Protein AF-0000000085152557 (afdb_homodimer)

Foldseek 3Di:
DEEEEEAQDPVVVVVVLVPDDPVCNVPYHYHYYRDDVCVVVVCVVPVGPDYHYDPPRDDQDPLNVLLVVCVVPVPDAAEAEEQCCPPCDQVNCVVSRYPGYDYPPDDPVRVVVVVVPDDDPD/DEEEEEAQDPVVVVVVLVPDDPVCNVPYHYHYYRDDVCVVVVCVVPVGPDYDDDPPRDDQDPLNVLLVVCVVPVPDAAEAEEQCCPPPDQVNCVVSRYPGYDYPPDDPVRVVVVVVPDDDPD

Radius of gyration: 21.05 Å; Cα contacts (8 Å, |Δi|>4): 437; chains: 2; bounding box: 35×63×48 Å

Secondary structure (DSSP, 8-state):
-EEEEE-S-HHHHHHHHHTS-HHHHHHSEEEEESSHHHHHHHHHHH--SEEEE-S------HHHHHHHHHHH-TT--EEEEES-TTTS-HHHHHHTT-SEEEESSPPHHHHHHHHHTS----/-EEEEE-S-HHHHHHHHHTS-HHHHHHSEEEEESSHHHHHHHHHHH--SEEEE-S------HHHHHHHHHHH-TT--EEEEES-TTTS-HHHHHHTT-SEEEESSPPHHHHHHHHHTS----

Solvent-accessible surface area (backbone atoms only — not comparable to full-atom values): 13153 Å² total; per-residue (Å²): 100,34,37,35,41,31,36,62,42,68,64,58,51,52,53,54,56,68,37,42,51,68,69,50,67,74,63,38,48,78,44,80,34,52,42,12,56,45,42,41,53,49,42,71,72,62,62,47,69,32,36,40,35,28,51,84,27,86,55,39,28,23,59,58,22,43,46,53,41,34,70,73,35,78,78,55,46,28,36,35,45,29,80,57,60,70,71,64,40,63,59,59,44,43,71,49,54,36,67,47,80,41,51,58,82,67,51,44,66,58,48,45,54,56,64,66,66,50,76,76,81,128,100,33,39,34,42,30,36,61,42,70,64,60,50,52,52,54,57,68,37,43,52,67,70,49,68,73,64,40,49,79,44,80,35,52,42,12,53,45,43,41,53,51,40,70,72,62,64,47,70,31,35,40,35,28,52,84,29,86,54,39,29,24,58,58,22,42,46,52,41,32,71,76,35,78,79,53,46,28,35,35,46,28,80,59,62,69,72,63,42,64,60,58,44,44,70,48,55,37,67,48,79,41,48,58,81,66,50,44,68,56,49,46,53,55,61,68,67,50,75,76,80,128

Structure (mmCIF, N/CA/C/O backbone):
data_AF-0000000085152557-model_v1
#
loop_
_entity.id
_entity.type
_entity.pdbx_description
1 polymer 'Related to two-component system response regulator (Che family)'
#
loop_
_atom_site.group_PDB
_atom_site.id
_atom_site.type_symbol
_atom_site.label_atom_id
_atom_site.label_alt_id
_atom_site.label_comp_id
_atom_site.label_asym_id
_atom_site.label_entity_id
_atom_site.label_seq_id
_atom_site.pdbx_PDB_ins_code
_atom_site.Cartn_x
_atom_site.Cartn_y
_atom_site.Cartn_z
_atom_site.occupancy
_atom_site.B_iso_or_equiv
_atom_site.auth_seq_id
_atom_site.auth_comp_id
_atom_site.auth_asym_id
_atom_site.auth_atom_id
_atom_site.pdbx_PDB_model_num
ATOM 1 N N . MET A 1 1 ? -10.859 -23.906 -5.82 1 92.38 1 MET A N 1
ATOM 2 C CA . MET A 1 1 ? -9.562 -23.312 -6.141 1 92.38 1 MET A CA 1
ATOM 3 C C . MET A 1 1 ? -9.469 -21.875 -5.641 1 92.38 1 MET A C 1
ATOM 5 O O . MET A 1 1 ? -10.422 -21.109 -5.781 1 92.38 1 MET A O 1
ATOM 9 N N . LYS A 1 2 ? -8.406 -21.562 -5.012 1 96.5 2 LYS A N 1
ATOM 10 C CA . LYS A 1 2 ? -8.18 -20.203 -4.527 1 96.5 2 LYS A CA 1
ATOM 11 C C . LYS A 1 2 ? -7.027 -19.531 -5.281 1 96.5 2 LYS A C 1
ATOM 13 O O . LYS A 1 2 ? -5.926 -20.078 -5.348 1 96.5 2 LYS A O 1
ATOM 18 N N . ILE A 1 3 ? -7.434 -18.344 -5.84 1 97.5 3 ILE A N 1
ATOM 19 C CA . ILE A 1 3 ? -6.465 -17.609 -6.641 1 97.5 3 ILE A CA 1
ATOM 20 C C . ILE A 1 3 ? -6.203 -16.25 -6 1 97.5 3 ILE A C 1
ATOM 22 O O . ILE A 1 3 ? -7.141 -15.516 -5.676 1 97.5 3 ILE A O 1
ATOM 26 N N . LEU A 1 4 ? -4.895 -15.977 -5.777 1 98.12 4 LEU A N 1
ATOM 27 C CA . LEU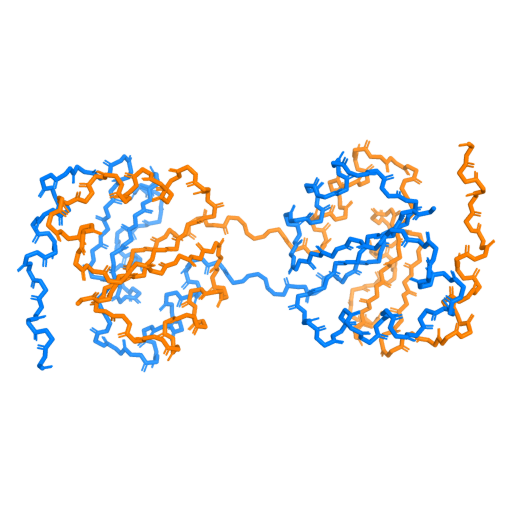 A 1 4 ? -4.488 -14.672 -5.262 1 98.12 4 LEU A CA 1
ATOM 28 C C . LEU A 1 4 ? -3.803 -13.852 -6.348 1 98.12 4 LEU A C 1
ATOM 30 O O . LEU A 1 4 ? -2.871 -14.328 -7 1 98.12 4 LEU A O 1
ATOM 34 N N . ILE A 1 5 ? -4.383 -12.625 -6.566 1 97.62 5 ILE A N 1
ATOM 35 C CA . ILE A 1 5 ? -3.824 -11.703 -7.551 1 97.62 5 ILE A CA 1
ATOM 36 C C . ILE A 1 5 ? -3.328 -10.438 -6.848 1 97.62 5 ILE A C 1
ATOM 38 O O . ILE A 1 5 ? -4.109 -9.727 -6.215 1 97.62 5 ILE A O 1
ATOM 42 N N . ILE A 1 6 ? -1.965 -10.172 -7.035 1 95.25 6 ILE A N 1
ATOM 43 C CA . ILE A 1 6 ? -1.371 -8.992 -6.422 1 95.25 6 ILE A CA 1
ATOM 44 C C . ILE A 1 6 ? -0.78 -8.086 -7.5 1 95.25 6 ILE A C 1
ATOM 46 O O . ILE A 1 6 ? 0.146 -8.484 -8.211 1 95.25 6 ILE A O 1
ATOM 50 N N . ASP A 1 7 ? -1.304 -6.891 -7.594 1 92.5 7 ASP A N 1
ATOM 51 C CA . ASP A 1 7 ? -0.896 -5.875 -8.562 1 92.5 7 ASP A CA 1
ATOM 52 C C . ASP A 1 7 ? -1.345 -4.484 -8.109 1 92.5 7 ASP A C 1
ATOM 54 O O . ASP A 1 7 ? -2.482 -4.305 -7.676 1 92.5 7 ASP A O 1
ATOM 58 N N . ASP A 1 8 ? -0.424 -3.549 -8.242 1 85.69 8 ASP A N 1
ATOM 59 C CA . ASP A 1 8 ? -0.764 -2.234 -7.707 1 85.69 8 ASP A CA 1
ATOM 60 C C . ASP A 1 8 ? -1.704 -1.484 -8.648 1 85.69 8 ASP A C 1
ATOM 62 O O . ASP A 1 8 ? -2.291 -0.469 -8.266 1 85.69 8 ASP A O 1
ATOM 66 N N . THR A 1 9 ? -1.906 -1.946 -9.867 1 85.12 9 THR A N 1
ATOM 67 C CA . THR A 1 9 ? -2.797 -1.309 -10.828 1 85.12 9 THR A CA 1
ATOM 68 C C . THR A 1 9 ? -4.109 -2.078 -10.945 1 85.12 9 THR A C 1
ATOM 70 O O . THR A 1 9 ? -4.109 -3.266 -11.281 1 85.12 9 THR A O 1
ATOM 73 N N . ARG A 1 10 ? -5.195 -1.367 -10.617 1 87.81 10 ARG A N 1
ATOM 74 C CA . ARG A 1 10 ? -6.512 -1.987 -10.711 1 87.81 10 ARG A CA 1
ATOM 75 C C . ARG A 1 10 ? -6.754 -2.543 -12.109 1 87.81 10 ARG A C 1
ATOM 77 O O . ARG A 1 10 ? -7.328 -3.623 -12.266 1 87.81 10 ARG A O 1
ATOM 84 N N . LEU A 1 11 ? -6.359 -1.844 -13.086 1 91.5 11 LEU A N 1
ATOM 85 C CA . LEU A 1 11 ? -6.543 -2.264 -14.469 1 91.5 11 LEU A CA 1
ATOM 86 C C . LEU A 1 11 ? -5.828 -3.586 -14.734 1 91.5 11 LEU A C 1
ATOM 88 O O . LEU A 1 11 ? -6.375 -4.469 -15.398 1 91.5 11 LEU A O 1
ATOM 92 N N . SER A 1 12 ? -4.66 -3.695 -14.242 1 93.75 12 SER A N 1
ATOM 93 C CA . SER A 1 12 ? -3.896 -4.926 -14.43 1 93.75 12 SER A CA 1
ATOM 94 C C . SER A 1 12 ? -4.594 -6.113 -13.781 1 93.75 12 SER A C 1
ATOM 96 O O . SER A 1 12 ? -4.652 -7.199 -14.367 1 93.75 12 SER A O 1
ATOM 98 N N . ARG A 1 13 ? -5.152 -5.926 -12.594 1 95.31 13 ARG A N 1
ATOM 99 C CA . ARG A 1 13 ? -5.879 -7 -11.922 1 95.31 13 ARG A CA 1
ATOM 100 C C . ARG A 1 13 ? -7.125 -7.395 -12.703 1 95.31 13 ARG A C 1
ATOM 102 O O . ARG A 1 13 ? -7.379 -8.586 -12.914 1 95.31 13 ARG A O 1
ATOM 109 N N . MET A 1 14 ? -7.828 -6.422 -13.156 1 94.25 14 MET A N 1
ATOM 110 C CA . MET A 1 14 ? -9.047 -6.656 -13.93 1 94.25 14 MET A CA 1
ATOM 111 C C . MET A 1 14 ? -8.734 -7.398 -15.227 1 94.25 14 MET A C 1
ATOM 113 O O . MET A 1 14 ? -9.453 -8.328 -15.602 1 94.25 14 MET A O 1
ATOM 117 N N . MET A 1 15 ? -7.684 -6.977 -15.867 1 94.75 15 MET A N 1
ATOM 118 C CA . MET A 1 15 ? -7.297 -7.59 -17.141 1 94.75 15 MET A CA 1
ATOM 119 C C . MET A 1 15 ? -6.918 -9.055 -16.938 1 94.75 15 MET A C 1
ATOM 121 O O . MET A 1 15 ? -7.27 -9.906 -17.766 1 94.75 15 MET A O 1
ATOM 125 N N . LEU A 1 16 ? -6.219 -9.344 -15.914 1 95.88 16 LEU A N 1
ATOM 126 C CA . LEU A 1 16 ? -5.848 -10.727 -15.633 1 95.88 16 LEU A CA 1
ATOM 127 C C . LEU A 1 16 ? -7.086 -11.578 -15.367 1 95.88 16 LEU A C 1
ATOM 129 O O . LEU A 1 16 ? -7.203 -12.688 -15.891 1 95.88 16 LEU A O 1
ATOM 133 N N . MET A 1 17 ? -8.031 -11.086 -14.609 1 94.69 17 MET A N 1
ATOM 134 C CA . MET A 1 17 ? -9.258 -11.812 -14.281 1 94.69 17 MET A CA 1
ATOM 135 C C . MET A 1 17 ? -10.086 -12.07 -15.531 1 94.69 17 MET A C 1
ATOM 137 O O . MET A 1 17 ? -10.625 -13.172 -15.711 1 94.69 17 MET A O 1
ATOM 141 N N . LYS A 1 18 ? -10.188 -11.078 -16.312 1 93.12 18 LYS A N 1
ATOM 142 C CA . LYS A 1 18 ? -10.984 -11.195 -17.531 1 93.12 18 LYS A CA 1
ATOM 143 C C . LYS A 1 18 ? -10.414 -12.258 -18.469 1 93.12 18 LYS A C 1
ATOM 145 O O . LYS A 1 18 ? -11.156 -12.898 -19.219 1 93.12 18 LYS A O 1
ATOM 150 N N . ARG A 1 19 ? -9.148 -12.453 -18.422 1 94.25 19 ARG A N 1
ATOM 151 C CA . ARG A 1 19 ? -8.492 -13.391 -19.328 1 94.25 19 ARG A CA 1
ATOM 152 C C . ARG A 1 19 ? -8.562 -14.812 -18.797 1 94.25 19 ARG A C 1
ATOM 154 O O . ARG A 1 19 ? -8.195 -15.766 -19.484 1 94.25 19 ARG A O 1
ATOM 161 N N . MET A 1 20 ? -9.047 -14.93 -17.578 1 93.69 20 MET A N 1
ATOM 162 C CA . MET A 1 20 ? -9.211 -16.266 -17.016 1 93.69 20 MET A CA 1
ATOM 163 C C . MET A 1 20 ? -10.344 -17.016 -17.703 1 93.69 20 MET A C 1
ATOM 165 O O . MET A 1 20 ? -11.328 -16.406 -18.125 1 93.69 20 MET A O 1
ATOM 169 N N . PRO A 1 21 ? -10.195 -18.359 -17.797 1 90.69 21 PRO A N 1
ATOM 170 C CA . PRO A 1 21 ? -11.297 -19.156 -18.359 1 90.69 21 PRO A CA 1
ATOM 171 C C . PRO A 1 21 ? -12.609 -18.953 -17.609 1 90.69 21 PRO A C 1
ATOM 173 O O . PRO A 1 21 ? -12.609 -18.828 -16.375 1 90.69 21 PRO A O 1
ATOM 176 N N . GLU A 1 22 ? -13.727 -18.953 -18.328 1 89.88 22 GLU A N 1
ATOM 177 C CA . GLU A 1 22 ? -15.047 -18.719 -17.75 1 89.88 22 GLU A CA 1
ATOM 178 C C . GLU A 1 22 ? -15.336 -19.672 -16.609 1 89.88 22 GLU A C 1
ATOM 180 O O . GLU A 1 22 ? -15.883 -19.281 -15.57 1 89.88 22 GLU A O 1
ATOM 185 N N . LYS A 1 23 ? -14.984 -20.875 -16.781 1 88.5 23 LYS A N 1
ATOM 186 C CA . LYS A 1 23 ? -15.227 -21.875 -15.758 1 88.5 23 LYS A CA 1
ATOM 187 C C . LYS A 1 23 ? -14.531 -21.5 -14.445 1 88.5 23 LYS A C 1
ATOM 189 O O . LYS A 1 23 ? -15.109 -21.672 -13.367 1 88.5 23 LYS A O 1
ATOM 194 N N . ILE A 1 24 ? -13.367 -21 -14.562 1 89.25 24 ILE A N 1
ATOM 195 C CA . ILE A 1 24 ? -12.594 -20.641 -13.383 1 89.25 24 ILE A CA 1
ATOM 196 C C . ILE A 1 24 ? -13.172 -19.375 -12.758 1 89.25 24 ILE A C 1
ATOM 198 O O . ILE A 1 24 ? -13.312 -19.281 -11.531 1 89.25 24 ILE A O 1
ATOM 202 N N . ARG A 1 25 ? -13.547 -18.453 -13.594 1 89.5 25 ARG A N 1
ATOM 203 C CA . ARG A 1 25 ? -14.141 -17.219 -13.102 1 89.5 25 ARG A CA 1
ATOM 204 C C . ARG A 1 25 ? -15.406 -17.5 -12.297 1 89.5 25 ARG A C 1
ATOM 206 O O . ARG A 1 25 ? -15.695 -16.797 -11.32 1 89.5 25 ARG A O 1
ATOM 213 N N . ASN A 1 26 ? -16.094 -18.547 -12.609 1 90.06 26 ASN A N 1
ATOM 214 C CA . ASN A 1 26 ? -17.375 -18.844 -11.992 1 90.06 26 ASN A CA 1
ATOM 215 C C . ASN A 1 26 ? -17.219 -19.734 -10.766 1 90.06 26 ASN A C 1
ATOM 217 O O . ASN A 1 26 ? -18.094 -19.797 -9.914 1 90.06 26 ASN A O 1
ATOM 221 N N . THR A 1 27 ? -16.109 -20.406 -10.664 1 91.94 27 THR A N 1
ATOM 222 C CA . THR A 1 27 ? -16.016 -21.438 -9.633 1 91.94 27 THR A CA 1
ATOM 223 C C . THR A 1 27 ? -14.914 -21.109 -8.633 1 91.94 27 THR A C 1
ATOM 225 O O . THR A 1 27 ? -14.93 -21.578 -7.5 1 91.94 27 THR A O 1
ATOM 228 N N . ALA A 1 28 ? -13.906 -20.375 -9 1 93.81 28 ALA A N 1
ATOM 229 C CA . ALA A 1 28 ? -12.758 -20.109 -8.141 1 93.81 28 ALA A CA 1
ATOM 230 C C . ALA A 1 28 ? -13.039 -18.953 -7.191 1 93.81 28 ALA A C 1
ATOM 232 O O . ALA A 1 28 ? -13.875 -18.094 -7.48 1 93.81 28 ALA A O 1
ATOM 233 N N . THR A 1 29 ? -12.438 -19.016 -6.047 1 95.56 29 THR A N 1
ATOM 234 C CA . THR A 1 29 ? -12.367 -17.859 -5.168 1 95.56 29 THR A CA 1
ATOM 235 C C . THR A 1 29 ? -11.164 -16.984 -5.523 1 95.56 29 THR A C 1
ATOM 237 O O . THR A 1 29 ? -10.016 -17.406 -5.391 1 95.56 29 THR A O 1
ATOM 240 N N . ILE A 1 30 ? -11.484 -15.758 -5.98 1 96.31 30 ILE A N 1
ATOM 241 C CA . ILE A 1 30 ? -10.414 -14.852 -6.391 1 96.31 30 ILE A CA 1
ATOM 242 C C . ILE A 1 30 ? -10.242 -13.75 -5.344 1 96.31 30 ILE A C 1
ATOM 244 O O . ILE A 1 30 ? -11.195 -13.039 -5.02 1 96.31 30 ILE A O 1
ATOM 248 N N . ILE A 1 31 ? -8.984 -13.695 -4.805 1 96.88 31 ILE A N 1
ATOM 249 C CA . ILE A 1 31 ? -8.609 -12.672 -3.832 1 96.88 31 ILE A CA 1
ATOM 250 C C . ILE A 1 31 ? -7.633 -11.688 -4.469 1 96.88 31 ILE A C 1
ATOM 252 O O . ILE A 1 31 ? -6.75 -12.086 -5.234 1 96.88 31 ILE A O 1
ATOM 256 N N . GLN A 1 32 ? -7.832 -10.406 -4.141 1 95.94 32 GLN A N 1
ATOM 257 C CA . GLN A 1 32 ? -6.984 -9.391 -4.762 1 95.94 32 GLN A CA 1
ATOM 258 C C . GLN A 1 32 ? -6.277 -8.547 -3.705 1 95.94 32 GLN A C 1
ATOM 260 O O . GLN A 1 32 ? -6.785 -8.375 -2.594 1 95.94 32 GLN A O 1
ATOM 265 N N . GLY A 1 33 ? -5.02 -8.023 -4.07 1 90.94 33 GLY A N 1
ATOM 266 C CA . GLY A 1 33 ? -4.25 -7.078 -3.279 1 90.94 33 GLY A CA 1
ATOM 267 C C . GLY A 1 33 ? -3.438 -6.113 -4.125 1 90.94 33 GLY A C 1
ATOM 268 O O . GLY A 1 33 ? -3.293 -6.309 -5.332 1 90.94 33 GLY A O 1
ATOM 269 N N . GLU A 1 34 ? -2.896 -5.133 -3.41 1 87.12 34 GLU A N 1
ATOM 270 C CA . GLU A 1 34 ? -2.344 -4.051 -4.219 1 87.12 34 GLU A CA 1
ATOM 271 C C . GLU A 1 34 ? -0.898 -3.754 -3.832 1 87.12 34 GLU A C 1
ATOM 273 O O . GLU A 1 34 ? -0.289 -2.818 -4.355 1 87.12 34 GLU A O 1
ATOM 278 N N . ASN A 1 35 ? -0.341 -4.492 -2.898 1 83.38 35 ASN A N 1
ATOM 279 C CA . ASN A 1 35 ? 1.038 -4.262 -2.482 1 83.38 35 ASN A CA 1
ATOM 280 C C . ASN A 1 35 ? 1.646 -5.504 -1.839 1 83.38 35 ASN A C 1
ATOM 282 O O . ASN A 1 35 ? 0.953 -6.5 -1.632 1 83.38 35 ASN A O 1
ATOM 286 N N . GLY A 1 36 ? 2.906 -5.426 -1.537 1 86.38 36 GLY A N 1
ATOM 287 C CA . GLY A 1 36 ? 3.629 -6.574 -1.012 1 86.38 36 GLY A CA 1
ATOM 288 C C . GLY A 1 36 ? 3.123 -7.027 0.345 1 86.38 36 GLY A C 1
ATOM 289 O O . GLY A 1 36 ? 3.055 -8.227 0.619 1 86.38 36 GLY A O 1
ATOM 290 N N . GLN A 1 37 ? 2.783 -6.039 1.131 1 82.06 37 GLN A N 1
ATOM 291 C CA . GLN A 1 37 ? 2.285 -6.402 2.453 1 82.06 37 GLN A CA 1
ATOM 292 C C . GLN A 1 37 ? 0.974 -7.176 2.352 1 82.06 37 GLN A C 1
ATOM 294 O O . GLN A 1 37 ? 0.792 -8.195 3.025 1 82.06 37 GLN A O 1
ATOM 299 N N . GLU A 1 38 ? 0.12 -6.715 1.57 1 86.06 38 GLU A N 1
ATOM 300 C CA . GLU A 1 38 ? -1.134 -7.43 1.351 1 86.06 38 GLU A CA 1
ATOM 301 C C . GLU A 1 38 ? -0.883 -8.828 0.782 1 86.06 38 GLU A C 1
ATOM 303 O O . GLU A 1 38 ? -1.594 -9.773 1.117 1 86.06 38 GLU A O 1
ATOM 308 N N . ALA A 1 39 ? 0.12 -8.891 -0.087 1 92.69 39 ALA A N 1
ATOM 309 C CA . ALA A 1 39 ? 0.474 -10.188 -0.647 1 92.69 39 ALA A CA 1
ATOM 310 C C . ALA A 1 39 ? 0.79 -11.195 0.458 1 92.69 39 ALA A C 1
ATOM 312 O O . ALA A 1 39 ? 0.255 -12.305 0.467 1 92.69 39 ALA A O 1
ATOM 313 N N . VAL A 1 40 ? 1.589 -10.766 1.358 1 91.88 40 VAL A N 1
ATOM 314 C CA . VAL A 1 40 ? 2.025 -11.648 2.439 1 91.88 40 VAL A CA 1
ATOM 315 C C . VAL A 1 40 ? 0.848 -11.961 3.355 1 91.88 40 VAL A C 1
ATOM 317 O O . VAL A 1 40 ? 0.602 -13.125 3.682 1 91.88 40 VAL A O 1
ATOM 320 N N . ASP A 1 41 ? 0.061 -10.961 3.742 1 89.69 41 ASP A N 1
ATOM 321 C CA . ASP A 1 41 ? -1.056 -11.141 4.664 1 89.69 41 ASP A CA 1
ATOM 322 C C . ASP A 1 41 ? -2.125 -12.047 4.066 1 89.69 41 ASP A C 1
ATOM 324 O O . ASP A 1 41 ? -2.588 -12.984 4.719 1 89.69 41 ASP A O 1
ATOM 328 N N . LEU A 1 42 ? -2.49 -11.773 2.828 1 94.25 42 LEU A N 1
ATOM 329 C CA . LEU A 1 42 ? -3.545 -12.539 2.17 1 94.25 42 LEU A CA 1
ATOM 330 C C . LEU A 1 42 ? -3.09 -13.969 1.896 1 94.25 42 LEU A C 1
ATOM 332 O O . LEU A 1 42 ? -3.891 -14.906 1.976 1 94.25 42 LEU A O 1
ATOM 336 N N . TYR A 1 43 ? -1.839 -14.133 1.562 1 97.19 43 TYR A N 1
ATOM 337 C CA . TYR A 1 43 ? -1.329 -15.484 1.361 1 97.19 43 TYR A CA 1
ATOM 338 C C . TYR A 1 43 ? -1.436 -16.312 2.641 1 97.19 43 TYR A C 1
ATOM 340 O O . TYR A 1 43 ? -1.888 -17.453 2.615 1 97.19 43 TYR A O 1
ATOM 348 N N . ARG A 1 44 ? -1.02 -15.672 3.686 1 92.94 44 ARG A N 1
ATOM 349 C CA . ARG A 1 44 ? -1.042 -16.359 4.973 1 92.94 44 ARG A CA 1
ATOM 350 C C . ARG A 1 44 ? -2.473 -16.656 5.41 1 92.94 44 ARG A C 1
ATOM 352 O O . ARG A 1 44 ? -2.744 -17.719 5.98 1 92.94 44 ARG A O 1
ATOM 359 N N . GLU A 1 45 ? -3.324 -15.773 5.109 1 94.19 45 GLU A N 1
ATOM 360 C CA . GLU A 1 45 ? -4.711 -15.883 5.555 1 94.19 45 GLU A CA 1
ATOM 361 C C . GLU A 1 45 ? -5.473 -16.922 4.738 1 94.19 45 GLU A C 1
ATOM 363 O O . GLU A 1 45 ? -6.281 -17.672 5.285 1 94.19 45 GLU A O 1
ATOM 368 N N . HIS A 1 46 ? -5.184 -17 3.434 1 95.75 46 HIS A N 1
ATOM 369 C CA . HIS A 1 46 ? -6.086 -17.75 2.566 1 95.75 46 HIS A CA 1
ATOM 370 C C . HIS A 1 46 ? -5.41 -19 2.006 1 95.75 46 HIS A C 1
ATOM 372 O O . HIS A 1 46 ? -6.078 -19.875 1.473 1 95.75 46 HIS A O 1
ATOM 378 N N . SER A 1 47 ? -4.109 -19.109 2.102 1 95.38 47 SER A N 1
ATOM 379 C CA . SER A 1 47 ? -3.365 -20.234 1.548 1 95.38 47 SER A CA 1
ATOM 380 C C . SER A 1 47 ? -3.828 -20.562 0.131 1 95.38 47 SER A C 1
ATOM 382 O O . SER A 1 47 ? -4.32 -21.672 -0.129 1 95.38 47 SER A O 1
ATOM 384 N N . PRO A 1 48 ? -3.654 -19.625 -0.749 1 97.38 48 PRO A N 1
ATOM 385 C CA . PRO A 1 48 ? -4.145 -19.844 -2.113 1 97.38 48 PRO A CA 1
ATOM 386 C C . PRO A 1 48 ? -3.406 -20.969 -2.838 1 97.38 48 PRO A C 1
ATOM 388 O O . PRO A 1 48 ? -2.275 -21.297 -2.477 1 97.38 48 PRO A O 1
ATOM 391 N N . ASP A 1 49 ? -4.125 -21.531 -3.852 1 96.75 49 ASP A N 1
ATOM 392 C CA . ASP A 1 49 ? -3.523 -22.562 -4.691 1 96.75 49 ASP A CA 1
ATOM 393 C C . ASP A 1 49 ? -2.475 -21.969 -5.625 1 96.75 49 ASP A C 1
ATOM 395 O O . ASP A 1 49 ? -1.538 -22.656 -6.039 1 96.75 49 ASP A O 1
ATOM 399 N N . ILE A 1 50 ? -2.674 -20.688 -5.934 1 97.56 50 ILE A N 1
ATOM 400 C CA . ILE A 1 50 ? -1.755 -20 -6.832 1 97.56 50 ILE A CA 1
ATOM 401 C C . ILE A 1 50 ? -1.767 -18.5 -6.531 1 97.56 50 ILE A C 1
ATOM 403 O O . ILE A 1 50 ? -2.814 -17.938 -6.215 1 97.56 50 ILE A O 1
ATOM 407 N N . LEU A 1 51 ? -0.581 -17.953 -6.668 1 97.94 51 LEU A N 1
ATOM 408 C CA . LEU A 1 51 ? -0.388 -16.516 -6.543 1 97.94 51 LEU A CA 1
ATOM 409 C C . LEU A 1 51 ? 0.158 -15.922 -7.84 1 97.94 51 LEU A C 1
ATOM 411 O O . LEU A 1 51 ? 1.206 -16.344 -8.328 1 97.94 51 LEU A O 1
ATOM 415 N N . PHE A 1 52 ? -0.603 -14.977 -8.422 1 97.12 52 PHE A N 1
ATOM 416 C CA . PHE A 1 52 ? -0.077 -14.102 -9.461 1 97.12 52 PHE A CA 1
ATOM 417 C C . PHE A 1 52 ? 0.432 -12.797 -8.867 1 97.12 52 PHE A C 1
ATOM 419 O O . PHE A 1 52 ? -0.341 -12.023 -8.297 1 97.12 52 PHE A O 1
ATOM 426 N N . LEU A 1 53 ? 1.799 -12.508 -9.062 1 94.69 53 LEU A N 1
ATOM 427 C CA . LEU A 1 53 ? 2.443 -11.414 -8.336 1 94.69 53 LEU A CA 1
ATOM 428 C C . LEU A 1 53 ? 3.145 -10.461 -9.297 1 94.69 53 LEU A C 1
ATOM 430 O O . LEU A 1 53 ? 3.949 -10.891 -10.125 1 94.69 53 LEU A O 1
ATOM 434 N N . ASP A 1 54 ? 2.822 -9.211 -9.188 1 90.94 54 ASP A N 1
ATOM 435 C CA . ASP A 1 54 ? 3.621 -8.172 -9.82 1 90.94 54 ASP A CA 1
ATOM 436 C C . ASP A 1 54 ? 4.801 -7.77 -8.93 1 90.94 54 ASP A C 1
ATOM 438 O O . ASP A 1 54 ? 4.613 -7.336 -7.793 1 90.94 54 ASP A O 1
ATOM 442 N N . LEU A 1 55 ? 5.977 -7.75 -9.43 1 82.31 55 LEU A N 1
ATOM 443 C CA . LEU A 1 55 ? 7.16 -7.445 -8.633 1 82.31 55 LEU A CA 1
ATOM 444 C C . LEU A 1 55 ? 7.363 -5.941 -8.516 1 82.31 55 LEU A C 1
ATOM 446 O O . LEU A 1 55 ? 7.938 -5.461 -7.535 1 82.31 55 LEU A O 1
ATOM 450 N N . THR A 1 56 ? 6.988 -5.227 -9.555 1 77.25 56 THR A N 1
ATOM 451 C CA . THR A 1 56 ? 7.266 -3.795 -9.625 1 77.25 56 THR A CA 1
ATOM 452 C C . THR A 1 56 ? 6.086 -2.988 -9.086 1 77.25 56 THR A C 1
ATOM 454 O O . THR A 1 56 ? 5.41 -2.285 -9.836 1 77.25 56 THR A O 1
ATOM 457 N N . MET A 1 57 ? 5.801 -3.184 -7.91 1 74.56 57 MET A N 1
ATOM 458 C CA . MET A 1 57 ? 4.77 -2.375 -7.27 1 74.56 57 MET A CA 1
ATOM 459 C C . MET A 1 57 ? 5.387 -1.222 -6.488 1 74.56 57 MET A C 1
ATOM 461 O O . MET A 1 57 ? 6.059 -1.44 -5.477 1 74.56 57 MET A O 1
ATOM 465 N N . PRO A 1 58 ? 5.477 -0.064 -7.262 1 61.22 58 PRO A N 1
ATOM 466 C CA . PRO A 1 58 ? 6.027 1.085 -6.543 1 61.22 58 PRO A CA 1
ATOM 467 C C . PRO A 1 58 ? 5.312 1.351 -5.219 1 61.22 58 PRO A C 1
ATOM 469 O O . PRO A 1 58 ? 4.086 1.253 -5.145 1 61.22 58 PRO A O 1
ATOM 472 N N . VAL A 1 59 ? 5.965 1.027 -4.09 1 61.12 59 VAL A N 1
ATOM 473 C CA . VAL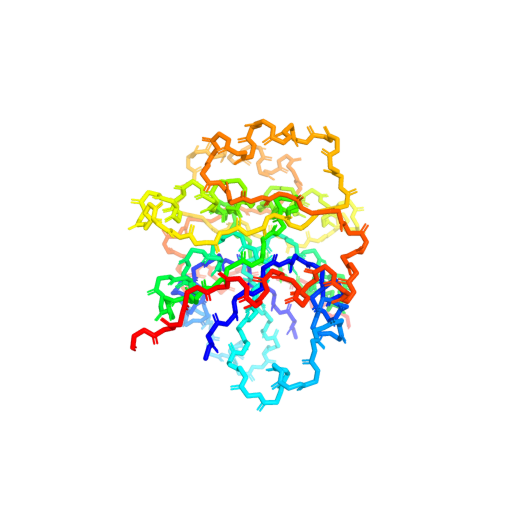 A 1 59 ? 5.352 1.484 -2.848 1 61.12 59 VAL A CA 1
ATOM 474 C C . VAL A 1 59 ? 5.965 2.816 -2.424 1 61.12 59 VAL A C 1
ATOM 476 O O . VAL A 1 59 ? 7.191 2.959 -2.393 1 61.12 59 VAL A O 1
ATOM 479 N N . MET A 1 60 ? 5.277 3.846 -2.584 1 69.5 60 MET A N 1
ATOM 480 C CA . MET A 1 60 ? 5.742 5.156 -2.135 1 69.5 60 MET A CA 1
ATOM 481 C C . MET A 1 60 ? 5.691 5.258 -0.613 1 69.5 60 MET A C 1
ATOM 483 O O . MET A 1 60 ? 4.664 4.957 -0 1 69.5 60 MET A O 1
ATOM 487 N N . ASP A 1 61 ? 6.902 5.395 -0.023 1 75.19 61 ASP A N 1
ATOM 488 C CA . ASP A 1 61 ? 6.918 5.562 1.427 1 75.19 61 ASP A CA 1
ATOM 489 C C . ASP A 1 61 ? 6.496 6.977 1.82 1 75.19 61 ASP A C 1
ATOM 491 O O . ASP A 1 61 ? 6.164 7.793 0.959 1 75.19 61 ASP A O 1
ATOM 495 N N . GLY A 1 62 ? 6.414 7.211 3.074 1 81.31 62 GLY A N 1
ATOM 496 C CA . GLY A 1 62 ? 5.969 8.492 3.594 1 81.31 62 GLY A CA 1
ATOM 497 C C . GLY A 1 62 ? 6.828 9.656 3.135 1 81.31 62 GLY A C 1
ATOM 498 O O . GLY A 1 62 ? 6.32 10.75 2.887 1 81.31 62 GLY A O 1
ATOM 499 N N . PHE A 1 63 ? 8.109 9.461 2.984 1 82.56 63 PHE A N 1
A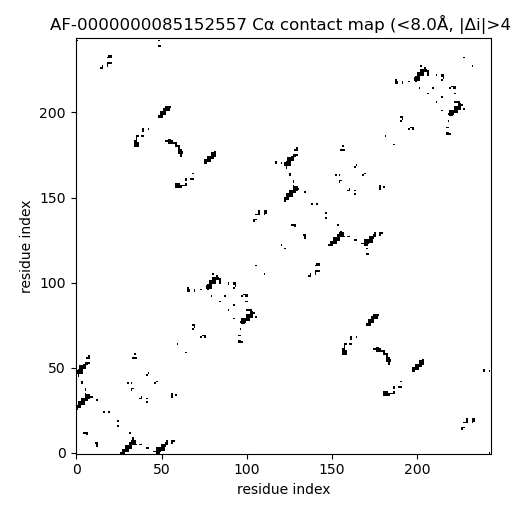TOM 500 C CA . PHE A 1 63 ? 9.016 10.523 2.557 1 82.56 63 PHE A CA 1
ATOM 501 C C . PHE A 1 63 ? 8.742 10.914 1.107 1 82.56 63 PHE A C 1
ATOM 503 O O . PHE A 1 63 ? 8.695 12.102 0.775 1 82.56 63 PHE A O 1
ATOM 510 N N . GLU A 1 64 ? 8.695 9.914 0.353 1 80.38 64 GLU A N 1
ATOM 511 C CA . GLU A 1 64 ? 8.383 10.164 -1.052 1 80.38 64 GLU A CA 1
ATOM 512 C C . GLU A 1 64 ? 7.031 10.859 -1.203 1 80.38 64 GLU A C 1
ATOM 514 O O . GLU A 1 64 ? 6.883 11.766 -2.02 1 80.38 64 GLU A O 1
ATOM 519 N N . ALA A 1 65 ? 6.121 10.422 -0.452 1 88.62 65 ALA A N 1
ATOM 520 C CA . ALA A 1 65 ? 4.793 11.031 -0.484 1 88.62 65 ALA A CA 1
ATOM 521 C C . ALA A 1 65 ? 4.859 12.508 -0.101 1 88.62 65 ALA A C 1
ATOM 523 O O . ALA A 1 65 ? 4.254 13.352 -0.762 1 88.62 65 ALA A O 1
ATOM 524 N N . LEU A 1 66 ? 5.605 12.758 0.939 1 90.75 66 LEU A N 1
ATOM 525 C CA . LEU A 1 66 ? 5.762 14.133 1.394 1 90.75 66 LEU A CA 1
ATOM 526 C C . LEU A 1 66 ? 6.332 15.008 0.283 1 90.75 66 LEU A C 1
ATOM 528 O O . LEU A 1 66 ? 5.816 16.094 0.019 1 90.75 66 LEU A O 1
ATOM 532 N N . THR A 1 67 ? 7.312 14.5 -0.323 1 87.62 67 THR A N 1
ATOM 533 C CA . THR A 1 67 ? 7.98 15.242 -1.389 1 87.62 67 THR A CA 1
ATOM 534 C C . THR A 1 67 ? 7 15.578 -2.508 1 87.62 67 THR A C 1
ATOM 536 O O . THR A 1 67 ? 6.941 16.719 -2.963 1 87.62 67 THR A O 1
ATOM 539 N N . LEU A 1 68 ? 6.25 14.688 -2.863 1 88.31 68 LEU A N 1
ATOM 540 C CA . LEU A 1 68 ? 5.305 14.883 -3.957 1 88.31 68 LEU A CA 1
ATOM 541 C C . LEU A 1 68 ? 4.184 15.828 -3.543 1 88.31 68 LEU A C 1
ATOM 543 O O . LEU A 1 68 ? 3.756 16.672 -4.332 1 88.31 68 LEU A O 1
ATOM 547 N N . ILE A 1 69 ? 3.717 15.688 -2.387 1 94.5 69 ILE A N 1
ATOM 548 C CA . ILE A 1 69 ? 2.631 16.531 -1.895 1 94.5 69 ILE A CA 1
ATOM 549 C C . ILE A 1 69 ? 3.104 17.969 -1.803 1 94.5 69 ILE A C 1
ATOM 551 O O . ILE A 1 69 ? 2.402 18.891 -2.24 1 94.5 69 ILE A O 1
ATOM 555 N N . MET A 1 70 ? 4.305 18.125 -1.302 1 94.44 70 MET A N 1
ATOM 556 C CA . MET A 1 70 ? 4.848 19.469 -1.176 1 94.44 70 MET A CA 1
ATOM 557 C C . MET A 1 70 ? 5.113 20.078 -2.549 1 94.44 70 MET A C 1
ATOM 559 O O . MET A 1 70 ? 4.973 21.297 -2.734 1 94.44 70 MET A O 1
ATOM 563 N N . ALA A 1 71 ? 5.516 19.312 -3.453 1 90.56 71 ALA A N 1
ATOM 564 C CA . ALA A 1 71 ? 5.703 19.781 -4.824 1 90.56 71 ALA A CA 1
ATOM 565 C C . ALA A 1 71 ? 4.379 20.219 -5.438 1 90.56 71 ALA A C 1
ATOM 567 O O . ALA A 1 71 ? 4.332 21.203 -6.191 1 90.56 71 ALA A O 1
ATOM 568 N N . HIS A 1 72 ? 3.35 19.531 -5.113 1 92.31 72 HIS A N 1
ATOM 569 C CA . HIS A 1 72 ? 2.012 19.812 -5.621 1 92.31 72 HIS A CA 1
ATOM 570 C C . HIS A 1 72 ? 1.401 21.016 -4.926 1 92.31 72 HIS A C 1
ATOM 572 O O . HIS A 1 72 ? 0.728 21.828 -5.562 1 92.31 72 HIS A O 1
ATOM 578 N N . ASP A 1 73 ? 1.56 21.078 -3.605 1 95.44 73 ASP A N 1
ATOM 579 C CA . ASP A 1 73 ? 1.024 22.141 -2.762 1 95.44 73 ASP A CA 1
ATOM 580 C C . ASP A 1 73 ? 2.061 22.609 -1.739 1 95.44 73 ASP A C 1
ATOM 582 O O . ASP A 1 73 ? 2.102 22.094 -0.617 1 95.44 73 ASP A O 1
ATOM 586 N N . PRO A 1 74 ? 2.797 23.609 -2.084 1 94 74 PRO A N 1
ATOM 587 C CA . PRO A 1 74 ? 3.865 24.094 -1.199 1 94 74 PRO A CA 1
ATOM 588 C C . PRO A 1 74 ? 3.336 24.625 0.13 1 94 74 PRO A C 1
ATOM 590 O O . PRO A 1 74 ? 4.098 24.766 1.089 1 94 74 PRO A O 1
ATOM 593 N N . GLN A 1 75 ? 2.057 24.875 0.198 1 94.56 75 GLN A N 1
ATOM 594 C CA . GLN A 1 75 ? 1.487 25.438 1.417 1 94.56 75 GLN A CA 1
ATOM 595 C C . GLN A 1 75 ? 0.795 24.375 2.252 1 94.56 75 GLN A C 1
ATOM 597 O O . GLN A 1 75 ? 0.154 24.672 3.26 1 94.56 75 GLN A O 1
ATOM 602 N N . ALA A 1 76 ? 0.93 23.172 1.81 1 96.19 76 ALA A N 1
ATOM 603 C CA . ALA A 1 76 ? 0.288 22.078 2.541 1 96.19 76 ALA A CA 1
ATOM 604 C C . ALA A 1 76 ? 0.704 22.078 4.008 1 96.19 76 ALA A C 1
ATOM 606 O O . ALA A 1 76 ? 1.869 22.328 4.332 1 96.19 76 ALA A O 1
ATOM 607 N N . ILE A 1 77 ? -0.28 21.891 4.852 1 96.56 77 ILE A N 1
ATOM 608 C CA . ILE A 1 77 ? -0.003 21.719 6.273 1 96.56 77 ILE A CA 1
ATOM 609 C C . ILE A 1 77 ? 0.129 20.234 6.602 1 96.56 77 ILE A C 1
ATOM 611 O O . ILE A 1 77 ? -0.87 19.516 6.652 1 96.56 77 ILE A O 1
ATOM 615 N N . VAL A 1 78 ? 1.398 19.844 6.816 1 96.06 78 VAL A N 1
ATOM 616 C CA . VAL A 1 78 ? 1.689 18.438 7.016 1 96.06 78 VAL A CA 1
ATOM 617 C C . VAL A 1 78 ? 2.4 18.234 8.352 1 96.06 78 VAL A C 1
ATOM 619 O O . VAL A 1 78 ? 3.479 18.781 8.578 1 96.06 78 VAL A O 1
ATOM 622 N N . TYR A 1 79 ? 1.752 17.453 9.195 1 95.12 79 TYR A N 1
ATOM 623 C CA . TYR A 1 79 ? 2.387 17.047 10.438 1 95.12 79 TYR A CA 1
ATOM 624 C C . TYR A 1 79 ? 2.836 15.586 10.367 1 95.12 79 TYR A C 1
ATOM 626 O O . TYR A 1 79 ? 2.02 14.688 10.133 1 95.12 79 TYR A O 1
ATOM 634 N N . ILE A 1 80 ? 4.117 15.391 10.602 1 92.56 80 ILE A N 1
ATOM 635 C CA . ILE A 1 80 ? 4.641 14.031 10.672 1 92.56 80 ILE A CA 1
ATOM 636 C C . ILE A 1 80 ? 4.352 13.438 12.047 1 92.56 80 ILE A C 1
ATOM 638 O O . ILE A 1 80 ? 4.613 14.07 13.07 1 92.56 80 ILE A O 1
ATOM 642 N N . VAL A 1 81 ? 3.732 12.273 12.055 1 92.81 81 VAL A N 1
ATOM 643 C CA . VAL A 1 81 ? 3.449 11.57 13.305 1 92.81 81 VAL A CA 1
ATOM 644 C C . VAL A 1 81 ? 4.102 10.188 13.273 1 92.81 81 VAL A C 1
ATOM 646 O O . VAL A 1 81 ? 3.689 9.312 12.508 1 92.81 81 VAL A O 1
ATOM 649 N N . THR A 1 82 ? 5.137 10.008 14.109 1 85.31 82 THR A N 1
ATOM 650 C CA . THR A 1 82 ? 5.941 8.797 13.984 1 85.31 82 THR A CA 1
ATOM 651 C C . THR A 1 82 ? 6.418 8.328 15.359 1 85.31 82 THR A C 1
ATOM 653 O O . THR A 1 82 ? 6.434 9.102 16.312 1 85.31 82 THR A O 1
ATOM 656 N N . ALA A 1 83 ? 6.672 6.969 15.344 1 84.12 83 ALA A N 1
ATOM 657 C CA . ALA A 1 83 ? 7.211 6.41 16.578 1 84.12 83 ALA A CA 1
ATOM 658 C C . ALA A 1 83 ? 8.672 6.797 16.766 1 84.12 83 ALA A C 1
ATOM 660 O O . ALA A 1 83 ? 9.18 6.816 17.891 1 84.12 83 ALA A O 1
ATOM 661 N N . ASP A 1 84 ? 9.359 7 15.742 1 75.81 84 ASP A N 1
ATOM 662 C CA . ASP A 1 84 ? 10.789 7.289 15.781 1 75.81 84 ASP A CA 1
ATOM 663 C C . ASP A 1 84 ? 11.062 8.742 15.414 1 75.81 84 ASP A C 1
ATOM 665 O O . ASP A 1 84 ? 11.203 9.078 14.234 1 75.81 84 ASP A O 1
ATOM 669 N N . VAL A 1 85 ? 11.141 9.633 16.438 1 69.31 85 VAL A N 1
ATOM 670 C CA . VAL A 1 85 ? 11.398 11.039 16.141 1 69.31 85 VAL A CA 1
ATOM 671 C C . VAL A 1 85 ? 12.898 11.258 15.953 1 69.31 85 VAL A C 1
ATOM 673 O O . VAL A 1 85 ? 13.32 12.289 15.422 1 69.31 85 VAL A O 1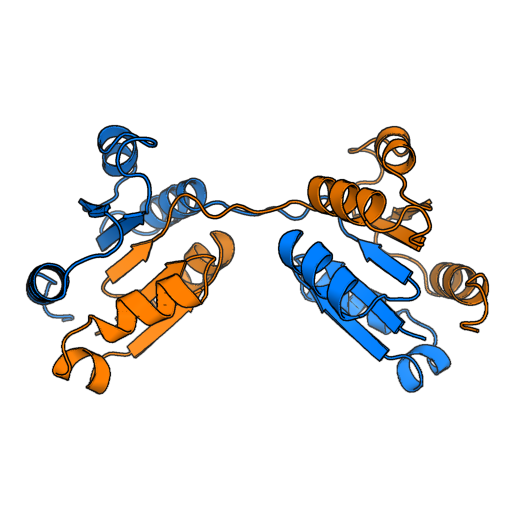
ATOM 676 N N . GLN A 1 86 ? 13.641 10.328 16.438 1 62.75 86 GLN A N 1
ATOM 677 C CA . GLN A 1 86 ? 15.086 10.445 16.281 1 62.75 86 GLN A CA 1
ATOM 678 C C . GLN A 1 86 ? 15.523 10.062 14.875 1 62.75 86 GLN A C 1
ATOM 680 O O . GLN A 1 86 ? 16.516 10.57 14.367 1 62.75 86 GLN A O 1
ATOM 685 N N . ALA A 1 87 ? 15.094 9.008 14.555 1 54.16 87 ALA A N 1
ATOM 686 C CA . ALA A 1 87 ? 15.594 8.422 13.312 1 54.16 87 ALA A CA 1
ATOM 687 C C . ALA A 1 87 ? 15.586 9.445 12.18 1 54.16 87 ALA A C 1
ATOM 689 O O . ALA A 1 87 ? 16.594 9.656 11.516 1 54.16 87 ALA A O 1
ATOM 690 N N . LYS A 1 88 ? 14.547 9.727 11.5 1 56.31 88 LYS A N 1
ATOM 691 C CA . LYS A 1 88 ? 14.664 10.703 10.43 1 56.31 88 LYS A CA 1
ATOM 692 C C . LYS A 1 88 ? 14.633 12.125 10.977 1 56.31 88 LYS A C 1
ATOM 694 O O . LYS A 1 88 ? 13.773 12.469 11.781 1 56.31 88 LYS A O 1
ATOM 699 N N . SER A 1 89 ? 15.719 12.773 10.953 1 57.38 89 SER A N 1
ATOM 700 C CA . SER A 1 89 ? 16.031 14.07 11.555 1 57.38 89 SER A CA 1
ATOM 701 C C . SER A 1 89 ? 14.945 15.094 11.234 1 57.38 89 SER A C 1
ATOM 703 O O . SER A 1 89 ? 14.422 15.125 10.125 1 57.38 89 SER A O 1
ATOM 705 N N . LYS A 1 90 ? 14.312 15.516 12.391 1 60.72 90 LYS A N 1
ATOM 706 C CA . LYS A 1 90 ? 13.43 16.672 12.297 1 60.72 90 LYS A CA 1
ATOM 707 C C . LYS A 1 90 ? 13.867 17.609 11.172 1 60.72 90 LYS A C 1
ATOM 709 O O . LYS A 1 90 ? 13.031 18.172 10.461 1 60.72 90 LYS A O 1
ATOM 714 N N . GLU A 1 91 ? 15.156 17.469 11.102 1 62.5 91 GLU A N 1
ATOM 715 C CA . GLU A 1 91 ? 15.703 18.391 10.109 1 62.5 91 GLU A CA 1
ATOM 716 C C . GLU A 1 91 ? 15.367 17.922 8.695 1 62.5 91 GLU A C 1
ATOM 718 O O . GLU A 1 91 ? 15.016 18.75 7.836 1 62.5 91 GLU A O 1
ATOM 723 N N . LYS A 1 92 ? 15.477 16.656 8.531 1 66.56 92 LYS A N 1
ATOM 724 C CA . LYS A 1 92 ? 15.203 16.172 7.184 1 66.56 92 LYS A CA 1
ATOM 725 C C . LYS A 1 92 ? 13.727 16.281 6.84 1 66.56 92 LYS A C 1
ATOM 727 O O . LYS A 1 92 ? 13.367 16.609 5.707 1 66.56 92 LYS A O 1
ATOM 732 N N . VAL A 1 93 ? 12.953 16.25 7.859 1 68.38 93 VAL A N 1
ATOM 733 C CA . VAL A 1 93 ? 11.508 16.281 7.676 1 68.38 93 VAL A CA 1
ATOM 734 C C . VAL A 1 93 ? 11.062 17.719 7.398 1 68.38 93 VAL A C 1
ATOM 736 O O . VAL A 1 93 ? 10.281 17.969 6.484 1 68.38 93 VAL A O 1
ATOM 739 N N . VAL A 1 94 ? 11.672 18.547 8.125 1 66.94 94 VAL A N 1
ATOM 740 C CA . VAL A 1 94 ? 11.32 19.938 7.945 1 66.94 94 VAL A CA 1
ATOM 741 C C . VAL A 1 94 ? 11.891 20.453 6.625 1 66.94 94 VAL A C 1
ATOM 743 O O . VAL A 1 94 ? 11.227 21.203 5.898 1 66.94 94 VAL A O 1
ATOM 746 N N . ALA A 1 95 ? 12.969 19.891 6.383 1 75 95 ALA A N 1
ATOM 747 C CA . ALA A 1 95 ? 13.594 20.266 5.121 1 75 95 ALA A CA 1
ATOM 748 C C . ALA A 1 95 ? 12.781 19.766 3.932 1 75 95 ALA A C 1
ATOM 750 O O . ALA A 1 95 ? 12.852 20.328 2.838 1 75 95 ALA A O 1
ATOM 751 N N . SER A 1 96 ? 11.984 18.891 4.273 1 77.75 96 SER A N 1
ATOM 752 C CA . SER A 1 96 ? 11.172 18.297 3.215 1 77.75 96 SER A CA 1
ATOM 753 C C . SER A 1 96 ? 9.836 19.031 3.076 1 77.75 96 SER A C 1
ATOM 755 O O . SER A 1 96 ? 9.031 18.688 2.207 1 77.75 96 SER A O 1
ATOM 757 N N . GLY A 1 97 ? 9.625 19.984 3.918 1 87.25 97 GLY A N 1
ATOM 758 C CA . GLY A 1 97 ? 8.461 20.844 3.771 1 87.25 97 GLY A CA 1
ATOM 759 C C . GLY A 1 97 ? 7.375 20.547 4.789 1 87.25 97 GLY A C 1
ATOM 760 O O . GLY A 1 97 ? 6.352 21.234 4.824 1 87.25 97 GLY A O 1
ATOM 761 N N . ALA A 1 98 ? 7.637 19.578 5.613 1 91.69 98 ALA A N 1
ATOM 762 C CA . ALA A 1 98 ? 6.656 19.281 6.656 1 91.69 98 ALA A CA 1
ATOM 763 C C . ALA A 1 98 ? 6.523 20.453 7.625 1 91.69 98 ALA A C 1
ATOM 765 O O . ALA A 1 98 ? 7.469 21.219 7.816 1 91.69 98 ALA A O 1
ATOM 766 N N . THR A 1 99 ? 5.344 20.594 8.195 1 92.12 99 THR A N 1
ATOM 767 C CA . THR A 1 99 ? 5.102 21.672 9.148 1 92.12 99 THR A CA 1
ATOM 768 C C . THR A 1 99 ? 5.805 21.391 10.469 1 92.12 99 THR A C 1
ATOM 770 O O . THR A 1 99 ? 6.52 22.25 10.992 1 92.12 99 THR A O 1
ATOM 773 N N . GLU A 1 100 ? 5.559 20.297 10.969 1 90.44 100 GLU A N 1
ATOM 774 C CA . GLU A 1 100 ? 6.184 19.859 12.219 1 90.44 100 GLU A CA 1
ATOM 775 C C . GLU A 1 100 ? 6.172 18.328 12.328 1 90.44 100 GLU A C 1
ATOM 777 O O . GLU A 1 100 ? 5.508 17.656 11.547 1 90.44 100 GLU A O 1
ATOM 782 N N . MET A 1 101 ? 6.98 17.859 13.328 1 90.81 101 MET A N 1
ATOM 783 C CA . MET A 1 101 ? 7.016 16.422 13.633 1 90.81 101 MET A CA 1
ATOM 784 C C . MET A 1 101 ? 6.586 16.172 15.07 1 90.81 101 MET A C 1
ATOM 786 O O . MET A 1 101 ? 6.973 16.906 15.984 1 90.81 101 MET A O 1
ATOM 790 N N . GLU A 1 102 ? 5.727 15.172 15.117 1 91.38 102 GLU A N 1
ATOM 791 C CA . GLU A 1 102 ? 5.211 14.781 16.422 1 91.38 102 GLU A CA 1
ATOM 792 C C . GLU A 1 102 ? 5.496 13.312 16.719 1 91.38 102 GLU A C 1
ATOM 794 O O . GLU A 1 102 ? 5.398 12.469 15.82 1 91.38 102 GLU A O 1
ATOM 799 N N . ALA A 1 103 ? 5.781 13.023 17.969 1 88.81 103 ALA A N 1
ATOM 800 C CA . ALA A 1 103 ? 5.996 11.641 18.375 1 88.81 103 ALA A CA 1
ATOM 801 C C . ALA A 1 103 ? 4.668 10.93 18.625 1 88.81 103 ALA A C 1
ATOM 803 O O . ALA A 1 103 ? 3.691 11.555 19.047 1 88.81 103 ALA A O 1
ATOM 804 N N . LYS A 1 104 ? 4.668 9.625 18.312 1 90.62 104 LYS A N 1
ATOM 805 C CA . LYS A 1 104 ? 3.564 8.766 18.734 1 90.62 104 LYS A CA 1
ATOM 806 C C . LYS A 1 104 ? 3.762 8.266 20.156 1 90.62 104 LYS A C 1
ATOM 808 O O . LYS A 1 104 ? 4.871 7.883 20.547 1 90.62 104 LYS A O 1
ATOM 813 N N . PRO A 1 105 ? 2.713 8.297 21.031 1 91.31 105 PRO A N 1
ATOM 814 C CA . PRO A 1 105 ? 1.378 8.844 20.781 1 91.31 105 PRO A CA 1
ATOM 815 C C . PRO A 1 105 ? 1.319 10.359 20.938 1 91.31 105 PRO A C 1
ATOM 817 O O . PRO A 1 105 ? 1.908 10.906 21.875 1 91.31 105 PRO A O 1
ATOM 820 N N . ILE A 1 106 ? 0.597 10.961 20.062 1 92.38 106 ILE A N 1
ATOM 821 C CA . ILE A 1 106 ? 0.359 12.398 20.188 1 92.38 106 ILE A CA 1
ATOM 822 C C . ILE A 1 106 ? -0.703 12.648 21.266 1 92.38 106 ILE A C 1
ATOM 824 O O . ILE A 1 106 ? -1.708 11.938 21.328 1 92.38 106 ILE A O 1
ATOM 828 N N . SER A 1 107 ? -0.513 13.648 22.094 1 92.56 107 SER A N 1
ATOM 829 C CA . SER A 1 107 ? -1.475 13.938 23.156 1 92.56 107 SER A CA 1
ATOM 830 C C . SER A 1 107 ? -2.707 14.641 22.609 1 92.56 107 SER A C 1
ATOM 832 O O . SER A 1 107 ? -2.633 15.328 21.594 1 92.56 107 SER A O 1
ATOM 834 N N . ALA A 1 108 ? -3.791 14.484 23.406 1 93.19 108 ALA A N 1
ATOM 835 C CA . ALA A 1 108 ? -5.02 15.188 23.047 1 93.19 108 ALA A CA 1
ATOM 836 C C . ALA A 1 108 ? -4.82 16.703 23.078 1 93.19 108 ALA A C 1
ATOM 838 O O . ALA A 1 108 ? -5.359 17.422 22.25 1 93.19 108 ALA A O 1
ATOM 839 N N . GLU A 1 109 ? -4.113 17.078 24 1 94.31 109 GLU A N 1
ATOM 840 C CA . GLU A 1 109 ? -3.834 18.516 24.156 1 94.31 109 GLU A CA 1
ATOM 841 C C . GLU A 1 109 ? -3.076 19.047 22.938 1 94.31 109 GLU A C 1
ATOM 843 O O . GLU A 1 109 ? -3.428 20.094 22.406 1 94.31 109 GLU A O 1
ATOM 848 N N . ARG A 1 110 ? -2.066 18.297 22.562 1 94.75 110 ARG A N 1
ATOM 849 C CA . ARG A 1 110 ? -1.264 18.734 21.422 1 94.75 110 ARG A CA 1
ATOM 850 C C . ARG A 1 110 ? -2.09 18.734 20.141 1 94.75 110 ARG A C 1
ATOM 852 O O . ARG A 1 110 ? -1.987 19.672 19.344 1 94.75 110 ARG A O 1
ATOM 859 N N . LEU A 1 111 ? -2.852 17.75 19.953 1 95.06 111 LEU A N 1
ATOM 860 C CA . LEU A 1 111 ? -3.723 17.672 18.781 1 95.06 111 LEU A CA 1
ATOM 861 C C . LEU A 1 111 ? -4.691 18.844 18.75 1 95.06 111 LEU A C 1
ATOM 863 O O . LEU A 1 111 ? -4.926 19.422 17.688 1 95.06 111 LEU A O 1
ATOM 867 N N . THR A 1 112 ? -5.23 19.188 19.891 1 93.62 112 THR A N 1
ATOM 868 C CA . THR A 1 112 ? -6.137 20.328 19.984 1 93.62 112 THR A CA 1
ATOM 869 C C . THR A 1 112 ? -5.434 21.609 19.578 1 93.62 112 THR A C 1
ATOM 871 O O . THR A 1 112 ? -6 22.422 18.844 1 93.62 112 THR A O 1
ATOM 874 N N . GLU A 1 113 ? -4.266 21.766 20.031 1 95.19 113 GLU A N 1
ATOM 875 C CA . GLU A 1 113 ? -3.479 22.953 19.688 1 95.19 113 GLU A CA 1
ATOM 876 C C . GLU A 1 113 ? -3.234 23.047 18.188 1 95.19 113 GLU A C 1
ATOM 878 O O . GLU A 1 113 ? -3.371 24.125 17.594 1 95.19 113 GLU A O 1
ATOM 883 N N . ILE A 1 114 ? -2.887 21.922 17.609 1 94.81 114 ILE A N 1
ATOM 884 C CA . ILE A 1 114 ? -2.578 21.875 16.188 1 94.81 114 ILE A CA 1
ATOM 885 C C . ILE A 1 114 ? -3.826 22.219 15.375 1 94.81 114 ILE A C 1
ATOM 887 O O . ILE A 1 114 ? -3.775 23.078 14.484 1 94.81 114 ILE A O 1
ATOM 891 N N . LEU A 1 115 ? -4.926 21.656 15.688 1 94.31 115 LEU A N 1
ATOM 892 C CA . LEU A 1 115 ? -6.148 21.828 14.906 1 94.31 115 LEU A CA 1
ATOM 893 C C . LEU A 1 115 ? -6.727 23.234 15.094 1 94.31 115 LEU A C 1
ATOM 895 O O . LEU A 1 115 ? -7.332 23.781 14.18 1 94.31 115 LEU A O 1
ATOM 899 N N . ALA A 1 116 ? -6.449 23.812 16.234 1 91.69 116 ALA A N 1
ATOM 900 C CA . ALA A 1 116 ? -6.906 25.172 16.516 1 91.69 116 ALA A CA 1
ATOM 901 C C . ALA A 1 116 ? -6.086 26.188 15.734 1 91.69 116 ALA A C 1
ATOM 903 O O . ALA A 1 116 ? -6.539 27.312 15.516 1 91.69 116 ALA A O 1
ATOM 904 N N . SER A 1 117 ? -4.938 25.766 15.414 1 92.06 117 SER A N 1
ATOM 905 C CA . SER A 1 117 ? -4.023 26.703 14.766 1 92.06 117 SER A CA 1
ATOM 906 C C . SER A 1 117 ? -4.266 26.75 13.266 1 92.06 117 SER A C 1
ATOM 908 O O . SER A 1 117 ? -3.693 27.594 12.57 1 92.06 117 SER A O 1
ATOM 910 N N . LEU A 1 118 ? -5.105 25.875 12.75 1 92.06 118 LEU A N 1
ATOM 911 C CA . LEU A 1 118 ? -5.352 25.844 11.312 1 92.06 118 LEU A CA 1
ATOM 912 C C . LEU A 1 118 ? -6.086 27.094 10.852 1 92.06 118 LEU A C 1
ATOM 914 O O . LEU A 1 118 ? -6.93 27.625 11.57 1 92.06 118 LEU A O 1
ATOM 918 N N . PRO A 1 119 ? -5.633 27.516 9.68 1 85.5 119 PRO A N 1
ATOM 919 C CA . PRO A 1 119 ? -6.359 28.688 9.148 1 85.5 119 PRO A CA 1
ATOM 920 C C . PRO A 1 119 ? -7.824 28.375 8.852 1 85.5 119 PRO A C 1
ATOM 922 O O . PRO A 1 119 ? -8.164 27.234 8.516 1 85.5 119 PRO A O 1
ATOM 925 N N . GLU A 1 120 ? -8.758 29.219 9.242 1 70.56 120 GLU A N 1
ATOM 926 C CA . GLU A 1 120 ? -10.18 29.062 8.969 1 70.56 120 GLU A CA 1
ATOM 927 C C . GLU A 1 120 ? -10.438 28.875 7.477 1 70.56 120 GLU A C 1
ATOM 929 O O . GLU A 1 120 ? -9.828 29.547 6.645 1 70.56 120 GLU A O 1
ATOM 934 N N . SER A 1 121 ? -10.695 27.469 7 1 56 121 SER A N 1
ATOM 935 C CA . SER A 1 121 ? -11.078 27.312 5.602 1 56 121 SER A CA 1
ATOM 936 C C . SER A 1 121 ? -11.914 28.5 5.121 1 56 121 SER A C 1
ATOM 938 O O . SER A 1 121 ? -12.766 29 5.852 1 56 121 SER A O 1
ATOM 940 N N . ALA A 1 122 ? -11.398 29.312 4.164 1 43.66 122 ALA A N 1
ATOM 941 C CA . ALA A 1 122 ? -12.234 30.375 3.609 1 43.66 122 ALA A CA 1
ATOM 942 C C . ALA A 1 122 ? -13.617 29.844 3.236 1 43.66 122 ALA A C 1
ATOM 944 O O . ALA A 1 122 ? -13.758 28.688 2.801 1 43.66 122 ALA A O 1
ATOM 945 N N . MET B 1 1 ? -13.969 21.234 7.969 1 92.44 1 MET B N 1
ATOM 946 C CA . MET B 1 1 ? -12.547 20.922 8.055 1 92.44 1 MET B CA 1
ATOM 947 C C . MET B 1 1 ? -12.281 19.516 7.516 1 92.44 1 MET B C 1
ATOM 949 O O . MET B 1 1 ? -13.039 18.578 7.801 1 92.44 1 MET B O 1
ATOM 953 N N . LYS B 1 2 ? -11.32 19.391 6.703 1 96.5 2 LYS B N 1
ATOM 954 C CA . LYS B 1 2 ? -10.93 18.094 6.16 1 96.5 2 LYS B CA 1
ATOM 955 C C . LYS B 1 2 ? -9.562 17.656 6.688 1 96.5 2 LYS B C 1
ATOM 957 O O . LYS B 1 2 ? -8.586 18.406 6.574 1 96.5 2 LYS B O 1
ATOM 962 N N . ILE B 1 3 ? -9.625 16.422 7.277 1 97.5 3 ILE B N 1
ATOM 963 C CA . ILE B 1 3 ? -8.414 15.875 7.883 1 97.5 3 ILE B CA 1
ATOM 964 C C . ILE B 1 3 ? -8.016 14.578 7.18 1 97.5 3 ILE B C 1
ATOM 966 O O . ILE B 1 3 ? -8.844 13.68 7.008 1 97.5 3 ILE B O 1
ATOM 970 N N . LEU B 1 4 ? -6.746 14.562 6.73 1 98.19 4 LEU B N 1
ATOM 971 C CA . LEU B 1 4 ? -6.195 13.352 6.129 1 98.19 4 LEU B CA 1
ATOM 972 C C . LEU B 1 4 ? -5.195 12.68 7.062 1 98.19 4 LEU B C 1
ATOM 974 O O . LEU B 1 4 ? -4.273 13.328 7.559 1 98.19 4 LEU B O 1
ATOM 978 N N . ILE B 1 5 ? -5.48 11.375 7.344 1 97.69 5 ILE B N 1
ATOM 979 C CA . ILE B 1 5 ? -4.602 10.586 8.195 1 97.69 5 ILE B CA 1
ATOM 980 C C . ILE B 1 5 ? -4.008 9.43 7.395 1 97.69 5 ILE B C 1
ATOM 982 O O . ILE B 1 5 ? -4.738 8.57 6.895 1 97.69 5 ILE B O 1
ATOM 986 N N . ILE B 1 6 ? -2.602 9.422 7.336 1 95.31 6 ILE B N 1
ATOM 987 C CA . ILE B 1 6 ? -1.911 8.367 6.605 1 95.31 6 ILE B CA 1
ATOM 988 C C . ILE B 1 6 ? -0.983 7.605 7.551 1 95.31 6 ILE B C 1
ATOM 990 O O . ILE B 1 6 ? -0.038 8.18 8.102 1 95.31 6 ILE B O 1
ATOM 994 N N . ASP B 1 7 ? -1.248 6.344 7.707 1 92.5 7 ASP B N 1
ATOM 995 C CA . ASP B 1 7 ? -0.498 5.43 8.562 1 92.5 7 ASP B CA 1
ATOM 996 C C . ASP B 1 7 ? -0.75 3.977 8.172 1 92.5 7 ASP B C 1
ATOM 998 O O . ASP B 1 7 ? -1.893 3.584 7.93 1 92.5 7 ASP B O 1
ATOM 1002 N N . ASP B 1 8 ? 0.34 3.23 8.133 1 85.81 8 ASP B N 1
ATOM 1003 C CA . ASP B 1 8 ? 0.164 1.872 7.629 1 85.81 8 ASP B CA 1
ATOM 1004 C C . ASP B 1 8 ? -0.439 0.964 8.703 1 85.81 8 ASP B C 1
ATOM 1006 O O . ASP B 1 8 ? -0.865 -0.154 8.406 1 85.81 8 ASP B O 1
ATOM 1010 N N . THR B 1 9 ? -0.535 1.385 9.938 1 84.81 9 THR B N 1
ATOM 1011 C CA . THR B 1 9 ? -1.112 0.593 11.023 1 84.81 9 THR B CA 1
ATOM 1012 C C . THR B 1 9 ? -2.5 1.109 11.391 1 84.81 9 THR B C 1
ATOM 1014 O O . THR B 1 9 ? -2.656 2.277 11.75 1 84.81 9 THR B O 1
ATOM 1017 N N . ARG B 1 10 ? -3.477 0.206 11.234 1 87.88 10 ARG B N 1
ATOM 1018 C CA . ARG B 1 10 ? -4.848 0.572 11.578 1 87.88 10 ARG B CA 1
ATOM 1019 C C . ARG B 1 10 ? -4.938 1.089 13.008 1 87.88 10 ARG B C 1
ATOM 1021 O O . ARG B 1 10 ? -5.66 2.049 13.289 1 87.88 10 ARG B O 1
ATOM 1028 N N . LEU B 1 11 ? -4.254 0.496 13.883 1 91.56 11 LEU B N 1
ATOM 1029 C CA . LEU B 1 11 ? -4.262 0.892 15.281 1 91.56 11 LEU B CA 1
ATOM 1030 C C . LEU B 1 11 ? -3.773 2.326 15.445 1 91.56 11 LEU B C 1
ATOM 1032 O O . LEU B 1 11 ? -4.352 3.102 16.219 1 91.56 11 LEU B O 1
ATOM 1036 N N . SER B 1 12 ? -2.752 2.652 14.773 1 93.81 12 SER B N 1
ATOM 1037 C CA . SER B 1 12 ? -2.211 4.004 14.852 1 93.81 12 SER B CA 1
ATOM 1038 C C . SER B 1 12 ? -3.223 5.035 14.352 1 93.81 12 SER B C 1
ATOM 1040 O O . SER B 1 12 ? -3.383 6.094 14.961 1 93.81 12 SER B O 1
ATOM 1042 N N . ARG B 1 13 ? -3.941 4.73 13.266 1 95.38 13 ARG B N 1
ATOM 1043 C CA . ARG B 1 13 ? -4.961 5.637 12.75 1 95.38 13 ARG B CA 1
ATOM 1044 C C . ARG B 1 13 ? -6.102 5.805 13.742 1 95.38 13 ARG B C 1
ATOM 1046 O O . ARG B 1 13 ? -6.539 6.926 14.016 1 95.38 13 ARG B O 1
ATOM 1053 N N . MET B 1 14 ? -6.527 4.723 14.297 1 94.38 14 MET B N 1
ATOM 1054 C CA . MET B 1 14 ? -7.613 4.734 15.273 1 94.38 14 MET B CA 1
ATOM 1055 C C . MET B 1 14 ? -7.223 5.539 16.516 1 94.38 14 MET B C 1
ATOM 1057 O O . MET B 1 14 ? -8.023 6.32 17.031 1 94.38 14 MET B O 1
ATOM 1061 N N . MET B 1 15 ? -6.02 5.32 16.969 1 94.81 15 MET B N 1
ATOM 1062 C CA . MET B 1 15 ? -5.539 6.012 18.156 1 94.81 15 MET B CA 1
ATOM 1063 C C . MET B 1 15 ? -5.48 7.516 17.922 1 94.81 15 MET B C 1
ATOM 1065 O O . MET B 1 15 ? -5.836 8.297 18.812 1 94.81 15 MET B O 1
ATOM 1069 N N . LEU B 1 16 ? -5.027 7.926 16.797 1 96 16 LEU B N 1
ATOM 1070 C CA . LEU B 1 16 ? -4.977 9.352 16.484 1 96 16 LEU B CA 1
ATOM 1071 C C . LEU B 1 16 ? -6.379 9.953 16.453 1 96 16 LEU B C 1
ATOM 1073 O O . LEU B 1 16 ? -6.605 11.031 17.016 1 96 16 LEU B O 1
ATOM 1077 N N . MET B 1 17 ? -7.34 9.289 15.859 1 94.81 17 MET B N 1
ATOM 1078 C CA . MET B 1 17 ? -8.719 9.766 15.766 1 94.81 17 MET B CA 1
ATOM 1079 C C . MET B 1 17 ? -9.344 9.883 17.156 1 94.81 17 MET B C 1
ATOM 1081 O O . MET B 1 17 ? -10.031 10.867 17.438 1 94.81 17 MET B O 1
ATOM 1085 N N . LYS B 1 18 ? -9.125 8.914 17.922 1 93.31 18 LYS B N 1
ATOM 1086 C CA . LYS B 1 18 ? -9.703 8.891 19.266 1 93.31 18 LYS B CA 1
ATOM 1087 C C . LYS B 1 18 ? -9.18 10.055 20.109 1 93.31 18 LYS B C 1
ATOM 1089 O O . LYS B 1 18 ? -9.883 10.555 20.984 1 93.31 18 LYS B O 1
ATOM 1094 N N . ARG B 1 19 ? -8.008 10.469 19.844 1 94.31 19 ARG B N 1
ATOM 1095 C CA . ARG B 1 19 ? -7.379 11.523 20.641 1 94.31 19 ARG B CA 1
ATOM 1096 C C . ARG B 1 19 ? -7.812 12.898 20.156 1 94.31 19 ARG B C 1
ATOM 1098 O O . ARG B 1 19 ? -7.504 13.914 20.797 1 94.31 19 ARG B O 1
ATOM 1105 N N . MET B 1 20 ? -8.508 12.914 19.031 1 93.81 20 MET B N 1
ATOM 1106 C CA . MET B 1 20 ? -9.016 14.188 18.531 1 93.81 20 MET B CA 1
ATOM 1107 C C . MET B 1 20 ? -10.133 14.719 19.422 1 93.81 20 MET B C 1
ATOM 1109 O O . MET B 1 20 ? -10.898 13.938 20 1 93.81 20 MET B O 1
ATOM 1113 N N . PRO B 1 21 ? -10.227 16.078 19.531 1 90.81 21 PRO B N 1
ATOM 1114 C CA . PRO B 1 21 ? -11.344 16.641 20.297 1 90.81 21 PRO B CA 1
ATOM 1115 C C . PRO B 1 21 ? -12.703 16.188 19.766 1 90.81 21 PRO B C 1
ATOM 1117 O O . PRO B 1 21 ? -12.891 16.062 18.562 1 90.81 21 PRO B O 1
ATOM 1120 N N . GLU B 1 22 ? -13.656 15.992 20.672 1 90.12 22 GLU B N 1
ATOM 1121 C CA . GLU B 1 22 ? -14.992 15.508 20.328 1 90.12 22 GLU B CA 1
ATOM 1122 C C . GLU B 1 22 ? -15.648 16.391 19.266 1 90.12 22 GLU B C 1
ATOM 1124 O O . GLU B 1 22 ? -16.281 15.875 18.344 1 90.12 22 GLU B O 1
ATOM 1129 N N . LYS B 1 23 ? -15.508 17.609 19.422 1 88.56 23 LYS B N 1
ATOM 1130 C CA . LYS B 1 23 ? -16.109 18.547 18.469 1 88.56 23 LYS B CA 1
ATOM 1131 C C . LYS B 1 23 ? -15.602 18.297 17.047 1 88.56 23 LYS B C 1
ATOM 1133 O O . LYS B 1 23 ? -16.375 18.344 16.094 1 88.56 23 LYS B O 1
ATOM 1138 N N . ILE B 1 24 ? -14.344 18.016 16.953 1 89.38 24 ILE B N 1
ATOM 1139 C CA . ILE B 1 24 ? -13.734 17.781 15.641 1 89.38 24 ILE B CA 1
ATOM 1140 C C . ILE B 1 24 ? -14.172 16.438 15.094 1 89.38 24 ILE B C 1
ATOM 1142 O O . ILE B 1 24 ? -14.5 16.312 13.914 1 89.38 24 ILE B O 1
ATOM 1146 N N . ARG B 1 25 ? -14.219 15.469 15.961 1 89.75 25 ARG B N 1
ATOM 1147 C CA . ARG B 1 25 ? -14.648 14.141 15.547 1 89.75 25 ARG B CA 1
ATOM 1148 C C . ARG B 1 25 ? -16.062 14.172 14.984 1 89.75 25 ARG B C 1
ATOM 1150 O O . ARG B 1 25 ? -16.391 13.422 14.062 1 89.75 25 ARG B O 1
ATOM 1157 N N . ASN B 1 26 ? -16.859 15.078 15.43 1 90.12 26 ASN B N 1
ATOM 1158 C CA . ASN B 1 26 ? -18.266 15.133 15.055 1 90.12 26 ASN B CA 1
ATOM 1159 C C . ASN B 1 26 ? -18.484 16.031 13.836 1 90.12 26 ASN B C 1
ATOM 1161 O O . ASN B 1 26 ? -19.5 15.906 13.148 1 90.12 26 ASN B O 1
ATOM 1165 N N . THR B 1 27 ? -17.578 16.891 13.562 1 92 27 THR B N 1
ATOM 1166 C CA . THR B 1 27 ? -17.859 17.906 12.555 1 92 27 THR B CA 1
ATOM 1167 C C . THR B 1 27 ? -16.891 17.781 11.375 1 92 27 THR B C 1
ATOM 1169 O O . THR B 1 27 ? -17.203 18.234 10.273 1 92 27 THR B O 1
ATOM 1172 N N . ALA B 1 28 ? -15.727 17.25 11.539 1 93.88 28 ALA B N 1
ATOM 1173 C CA . ALA B 1 28 ? -14.711 17.188 10.492 1 93.88 28 ALA B CA 1
ATOM 1174 C C . ALA B 1 28 ? -14.938 15.984 9.578 1 93.88 28 ALA B C 1
ATOM 1176 O O . ALA B 1 28 ? -15.531 14.992 9.992 1 93.88 28 ALA B O 1
ATOM 1177 N N . THR B 1 29 ? -14.562 16.141 8.352 1 95.69 29 THR B N 1
ATOM 1178 C CA . THR B 1 29 ? -14.422 15.008 7.441 1 95.69 29 THR B CA 1
ATOM 1179 C C . THR B 1 29 ? -13.039 14.375 7.574 1 95.69 29 THR B C 1
ATOM 1181 O O . THR B 1 29 ? -12.031 15.016 7.25 1 95.69 29 THR B O 1
ATOM 1184 N N . ILE B 1 30 ? -13.039 13.125 8.055 1 96.38 30 ILE B N 1
ATOM 1185 C CA . ILE B 1 30 ? -11.766 12.438 8.258 1 96.38 30 ILE B CA 1
ATOM 1186 C C . ILE B 1 30 ? -11.578 11.375 7.176 1 96.38 30 ILE B C 1
ATOM 1188 O O . ILE B 1 30 ? -12.422 10.492 7.008 1 96.38 30 ILE B O 1
ATOM 1192 N N . ILE B 1 31 ? -10.445 11.531 6.422 1 96.94 31 ILE B N 1
ATOM 1193 C CA . ILE B 1 31 ? -10.062 10.586 5.383 1 96.94 31 ILE B CA 1
ATOM 1194 C C . ILE B 1 31 ? -8.82 9.805 5.82 1 96.94 31 ILE B C 1
ATOM 1196 O O . ILE B 1 31 ? -7.91 10.375 6.43 1 96.94 31 ILE B O 1
ATOM 1200 N N . GLN B 1 32 ? -8.828 8.508 5.512 1 96 32 GLN B N 1
ATOM 1201 C CA . GLN B 1 32 ? -7.719 7.68 5.957 1 96 32 GLN B CA 1
ATOM 1202 C C . GLN B 1 32 ? -7.059 6.965 4.781 1 96 32 GLN B C 1
ATOM 1204 O O . GLN B 1 32 ? -7.711 6.688 3.771 1 96 32 GLN B O 1
ATOM 1209 N N . GLY B 1 33 ? -5.676 6.699 4.902 1 91 33 GLY B N 1
ATOM 1210 C CA . GLY B 1 33 ? -4.895 5.902 3.971 1 91 33 GLY B CA 1
ATOM 1211 C C . GLY B 1 33 ? -3.781 5.121 4.645 1 91 33 GLY B C 1
ATOM 1212 O O . GLY B 1 33 ? -3.471 5.352 5.812 1 91 33 GLY B O 1
ATOM 1213 N N . GLU B 1 34 ? -3.188 4.254 3.818 1 87.19 34 GLU B N 1
ATOM 1214 C CA . GLU B 1 34 ? -2.309 3.309 4.5 1 87.19 34 GLU B CA 1
ATOM 1215 C C . GLU B 1 34 ? -0.923 3.281 3.857 1 87.19 34 GLU B C 1
ATOM 1217 O O . GLU B 1 34 ? -0.077 2.465 4.227 1 87.19 34 GLU B O 1
ATOM 1222 N N . ASN B 1 35 ? -0.681 4.098 2.863 1 83.44 35 ASN B N 1
ATOM 1223 C CA . ASN B 1 35 ? 0.623 4.125 2.209 1 83.44 35 ASN B CA 1
ATOM 1224 C C . ASN B 1 35 ? 0.865 5.453 1.496 1 83.44 35 ASN B C 1
ATOM 1226 O O . ASN B 1 35 ? -0.028 6.297 1.433 1 83.44 35 ASN B O 1
ATOM 1230 N N . GLY B 1 36 ? 2.045 5.609 0.983 1 86.5 36 GLY B N 1
ATOM 1231 C CA . GLY B 1 36 ? 2.438 6.863 0.366 1 86.5 36 GLY B CA 1
ATOM 1232 C C . GLY B 1 36 ? 1.631 7.199 -0.874 1 86.5 36 GLY B C 1
ATOM 1233 O O . GLY B 1 36 ? 1.296 8.359 -1.108 1 86.5 36 GLY B O 1
ATOM 1234 N N . GLN B 1 37 ? 1.351 6.16 -1.612 1 82 37 GLN B N 1
ATOM 1235 C CA . GLN B 1 37 ? 0.571 6.41 -2.82 1 82 37 GLN B CA 1
ATOM 1236 C C . GLN B 1 37 ? -0.824 6.922 -2.479 1 82 37 GLN B C 1
ATOM 1238 O O . GLN B 1 37 ? -1.306 7.879 -3.086 1 82 37 GLN B O 1
ATOM 1243 N N . GLU B 1 38 ? -1.421 6.316 -1.567 1 86.12 38 GLU B N 1
ATOM 1244 C CA . GLU B 1 38 ? -2.729 6.785 -1.118 1 86.12 38 GLU B CA 1
ATOM 1245 C C . GLU B 1 38 ? -2.646 8.211 -0.573 1 86.12 38 GLU B C 1
ATOM 1247 O O . GLU B 1 38 ? -3.57 9 -0.758 1 86.12 38 GLU B O 1
ATOM 1252 N N . ALA B 1 39 ? -1.541 8.477 0.107 1 92.75 39 ALA B N 1
ATOM 1253 C CA . ALA B 1 39 ? -1.345 9.828 0.625 1 92.75 39 ALA B CA 1
ATOM 1254 C C . ALA B 1 39 ? -1.416 10.859 -0.495 1 92.75 39 ALA B C 1
ATOM 1256 O O . ALA B 1 39 ? -2.141 11.852 -0.387 1 92.75 39 ALA B O 1
ATOM 1257 N N . VAL B 1 40 ? -0.726 10.586 -1.534 1 91.94 40 VAL B N 1
ATOM 1258 C CA . VAL B 1 40 ? -0.656 11.516 -2.654 1 91.94 40 VAL B CA 1
ATOM 1259 C C . VAL B 1 40 ? -2.014 11.594 -3.346 1 91.94 40 VAL B C 1
ATOM 1261 O O . VAL B 1 40 ? -2.525 12.688 -3.598 1 91.94 40 VAL B O 1
ATOM 1264 N N . ASP B 1 41 ? -2.658 10.461 -3.607 1 89.5 41 ASP B N 1
ATOM 1265 C CA . ASP B 1 41 ? -3.932 10.414 -4.32 1 89.5 41 ASP B CA 1
ATOM 1266 C C . ASP B 1 41 ? -5.031 11.109 -3.525 1 89.5 41 ASP B C 1
ATOM 1268 O O . ASP B 1 41 ? -5.77 11.938 -4.07 1 89.5 41 ASP B O 1
ATOM 1272 N N . LEU B 1 42 ? -5.109 10.781 -2.246 1 94.25 42 LEU B N 1
ATOM 1273 C CA . LEU B 1 42 ? -6.156 11.344 -1.398 1 94.25 42 LEU B CA 1
ATOM 1274 C C . LEU B 1 42 ? -5.934 12.836 -1.176 1 94.25 42 LEU B C 1
ATOM 1276 O O . LEU B 1 42 ? -6.895 13.602 -1.093 1 94.25 42 LEU B O 1
ATOM 1280 N N . TYR B 1 43 ? -4.699 13.25 -1.066 1 97.19 43 TYR B N 1
ATOM 1281 C CA . TYR B 1 43 ? -4.426 14.672 -0.925 1 97.19 43 TYR B CA 1
ATOM 1282 C C . TYR B 1 43 ? -4.902 15.445 -2.15 1 97.19 43 TYR B C 1
ATOM 1284 O O . TYR B 1 43 ? -5.547 16.484 -2.023 1 97.19 43 TYR B O 1
ATOM 1292 N N . ARG B 1 44 ? -4.57 14.883 -3.264 1 93 44 ARG B N 1
ATOM 1293 C CA . ARG B 1 44 ? -4.941 15.539 -4.512 1 93 44 ARG B CA 1
ATOM 1294 C C . ARG B 1 44 ? -6.457 15.562 -4.688 1 93 44 ARG B C 1
ATOM 1296 O O . ARG B 1 44 ? -7.02 16.547 -5.18 1 93 44 ARG B O 1
ATOM 1303 N N . GLU B 1 45 ? -7.066 14.547 -4.281 1 94.25 45 GLU B N 1
ATOM 1304 C CA . GLU B 1 45 ? -8.5 14.383 -4.473 1 94.25 45 GLU B CA 1
ATOM 1305 C C . GLU B 1 45 ? -9.289 15.273 -3.518 1 94.25 45 GLU B C 1
ATOM 1307 O O . GLU B 1 45 ? -10.312 15.852 -3.898 1 94.25 45 GLU B O 1
ATOM 1312 N N . HIS B 1 46 ? -8.805 15.414 -2.281 1 95.75 46 HIS B N 1
ATOM 1313 C CA . HIS B 1 46 ? -9.672 15.992 -1.256 1 95.75 46 HIS B CA 1
ATOM 1314 C C . HIS B 1 46 ? -9.148 17.344 -0.795 1 95.75 46 HIS B C 1
ATOM 1316 O O . HIS B 1 46 ? -9.875 18.094 -0.136 1 95.75 46 HIS B O 1
ATOM 1322 N N . SER B 1 47 ? -7.93 17.703 -1.117 1 95.44 47 SER B N 1
ATOM 1323 C CA . SER B 1 47 ? -7.324 18.969 -0.677 1 95.44 47 SER B CA 1
ATOM 1324 C C . SER B 1 47 ? -7.586 19.219 0.804 1 95.44 47 SER B C 1
ATOM 1326 O O . SER B 1 47 ? -8.219 20.203 1.166 1 95.44 47 SER B O 1
ATOM 1328 N N . PRO B 1 48 ? -7.094 18.328 1.627 1 97.38 48 PRO B N 1
ATOM 1329 C CA . PRO B 1 48 ? -7.375 18.469 3.059 1 97.38 48 PRO B CA 1
ATOM 1330 C C . PRO B 1 48 ? -6.746 19.719 3.67 1 97.38 48 PRO B C 1
ATOM 1332 O O . PRO B 1 48 ? -5.781 20.25 3.127 1 97.38 48 PRO B O 1
ATOM 1335 N N . ASP B 1 49 ? -7.375 20.141 4.809 1 96.81 49 ASP B N 1
ATOM 1336 C CA . ASP B 1 49 ? -6.84 21.281 5.559 1 96.81 49 ASP B CA 1
ATOM 1337 C C . ASP B 1 49 ? -5.551 20.891 6.285 1 96.81 49 ASP B C 1
ATOM 1339 O O . ASP B 1 49 ? -4.699 21.75 6.543 1 96.81 49 ASP B O 1
ATOM 1343 N N . ILE B 1 50 ? -5.445 19.609 6.586 1 97.62 50 ILE B N 1
ATOM 1344 C CA . ILE B 1 50 ? -4.273 19.109 7.301 1 97.62 50 ILE B CA 1
ATOM 1345 C C . ILE B 1 50 ? -4.059 17.641 6.977 1 97.62 50 ILE B C 1
ATOM 1347 O O . ILE B 1 50 ? -5.023 16.891 6.832 1 97.62 50 ILE B O 1
ATOM 1351 N N . LEU B 1 51 ? -2.775 17.328 6.898 1 97.94 51 LEU B N 1
ATOM 1352 C CA . LEU B 1 51 ? -2.342 15.945 6.715 1 97.94 51 LEU B CA 1
ATOM 1353 C C . LEU B 1 51 ? -1.479 15.484 7.883 1 97.94 51 LEU B C 1
ATOM 1355 O O . LEU B 1 51 ? -0.461 16.109 8.195 1 97.94 51 LEU B O 1
ATOM 1359 N N . PHE B 1 52 ? -1.941 14.414 8.562 1 97.12 52 PHE B N 1
ATOM 1360 C CA . PHE B 1 52 ? -1.088 13.672 9.484 1 97.12 52 PHE B CA 1
ATOM 1361 C C . PHE B 1 52 ? -0.454 12.477 8.781 1 97.12 52 PHE B C 1
ATOM 1363 O O . PHE B 1 52 ? -1.158 11.57 8.336 1 97.12 52 PHE B O 1
ATOM 1370 N N . LEU B 1 53 ? 0.95 12.445 8.75 1 94.75 53 LEU B N 1
ATOM 1371 C CA . LEU B 1 53 ? 1.651 11.484 7.898 1 94.75 53 LEU B CA 1
ATOM 1372 C C . LEU B 1 53 ? 2.672 10.688 8.703 1 94.75 53 LEU B C 1
ATOM 1374 O O . LEU B 1 53 ? 3.516 11.273 9.391 1 94.75 53 LEU B O 1
ATOM 1378 N N . ASP B 1 54 ? 2.578 9.414 8.617 1 91.06 54 ASP B N 1
ATOM 1379 C CA . ASP B 1 54 ? 3.658 8.547 9.07 1 91.06 54 ASP B CA 1
ATOM 1380 C C . ASP B 1 54 ? 4.715 8.367 7.988 1 91.06 54 ASP B C 1
ATOM 1382 O O . ASP B 1 54 ? 4.414 7.887 6.895 1 91.06 54 ASP B O 1
ATOM 1386 N N . LEU B 1 55 ? 5.945 8.578 8.266 1 82.44 55 LEU B N 1
ATOM 1387 C CA . LEU B 1 55 ? 7.008 8.492 7.27 1 82.44 55 LEU B CA 1
ATOM 1388 C C . LEU B 1 55 ? 7.469 7.047 7.094 1 82.44 55 LEU B C 1
ATOM 1390 O O . LEU B 1 55 ? 7.949 6.672 6.023 1 82.44 55 LEU B O 1
ATOM 1394 N N . THR B 1 56 ? 7.414 6.293 8.164 1 77.25 56 THR B N 1
ATOM 1395 C CA . THR B 1 56 ? 7.969 4.941 8.172 1 77.25 56 THR B CA 1
ATOM 1396 C C . THR B 1 56 ? 6.895 3.916 7.82 1 77.25 56 THR B C 1
ATOM 1398 O O . THR B 1 56 ? 6.516 3.092 8.656 1 77.25 56 THR B O 1
ATOM 1401 N N . MET B 1 57 ? 6.383 4.035 6.723 1 74.81 57 MET B N 1
ATOM 1402 C CA . MET B 1 57 ? 5.43 3.035 6.25 1 74.81 57 MET B CA 1
ATOM 1403 C C . MET B 1 57 ? 6.117 2.014 5.348 1 74.81 57 MET B C 1
ATOM 1405 O O . MET B 1 57 ? 6.586 2.355 4.262 1 74.81 57 MET B O 1
ATOM 1409 N N . PRO B 1 58 ? 6.531 0.887 6.062 1 61.09 58 PRO B N 1
ATOM 1410 C CA . PRO B 1 58 ? 7.164 -0.142 5.234 1 61.09 58 PRO B CA 1
ATOM 1411 C C . PRO B 1 58 ? 6.324 -0.519 4.016 1 61.09 58 PRO B C 1
ATOM 1413 O O . PRO B 1 58 ? 5.102 -0.622 4.117 1 61.09 58 PRO B O 1
ATOM 1416 N N . VAL B 1 59 ? 6.781 -0.108 2.809 1 60.81 59 VAL B N 1
ATOM 1417 C CA . VAL B 1 59 ? 6.09 -0.649 1.644 1 60.81 59 VAL B CA 1
ATOM 1418 C C . VAL B 1 59 ? 6.824 -1.891 1.139 1 60.81 59 VAL B C 1
ATOM 1420 O O . VAL B 1 59 ? 8.039 -1.861 0.934 1 60.81 59 VAL B O 1
ATOM 1423 N N . MET B 1 60 ? 6.344 -2.998 1.414 1 69.38 60 MET B N 1
ATOM 1424 C CA . MET B 1 60 ? 6.941 -4.219 0.876 1 69.38 60 MET B CA 1
ATOM 1425 C C . MET B 1 60 ? 6.645 -4.355 -0.613 1 69.38 60 MET B C 1
ATOM 1427 O O . MET B 1 60 ? 5.492 -4.258 -1.033 1 69.38 60 MET B O 1
ATOM 1431 N N . ASP B 1 61 ? 7.75 -4.285 -1.404 1 75.06 61 ASP B N 1
ATOM 1432 C CA . ASP B 1 61 ? 7.543 -4.477 -2.836 1 75.06 61 ASP B CA 1
ATOM 1433 C C . ASP B 1 61 ? 7.332 -5.953 -3.166 1 75.06 61 ASP B C 1
ATOM 1435 O O . ASP B 1 61 ? 7.312 -6.797 -2.27 1 75.06 61 ASP B O 1
ATOM 1439 N N . GLY B 1 62 ? 7.078 -6.215 -4.387 1 81.19 62 GLY B N 1
ATOM 1440 C CA . GLY B 1 62 ? 6.797 -7.57 -4.836 1 81.19 62 GLY B CA 1
ATOM 1441 C C . GLY B 1 62 ? 7.922 -8.539 -4.547 1 81.19 62 GLY B C 1
ATOM 1442 O O . GLY B 1 62 ? 7.68 -9.703 -4.223 1 81.19 62 GLY B O 1
ATOM 1443 N N . PHE B 1 63 ? 9.148 -8.102 -4.621 1 82.38 63 PHE B N 1
ATOM 1444 C CA . PHE B 1 63 ? 10.297 -8.961 -4.367 1 82.38 63 PHE B CA 1
ATOM 1445 C C . PHE B 1 63 ? 10.359 -9.367 -2.896 1 82.38 63 PHE B C 1
ATOM 1447 O O . PHE B 1 63 ? 10.586 -10.531 -2.576 1 82.38 63 PHE B O 1
ATOM 1454 N N . GLU B 1 64 ? 10.242 -8.383 -2.131 1 80.25 64 GLU B N 1
ATOM 1455 C CA . GLU B 1 64 ? 10.234 -8.656 -0.697 1 80.25 64 GLU B CA 1
ATOM 1456 C C . GLU B 1 64 ? 9.086 -9.586 -0.321 1 80.25 64 GLU B C 1
ATOM 1458 O O . GLU B 1 64 ? 9.25 -10.492 0.499 1 80.25 64 GLU B O 1
ATOM 1463 N N . ALA B 1 65 ? 7.996 -9.344 -0.897 1 88.69 65 ALA B N 1
ATOM 1464 C CA . ALA B 1 65 ? 6.832 -10.195 -0.64 1 88.69 65 ALA B CA 1
ATOM 1465 C C . ALA B 1 65 ? 7.105 -11.641 -1.044 1 88.69 65 ALA B C 1
ATOM 1467 O O . ALA B 1 65 ? 6.793 -12.57 -0.297 1 88.69 65 ALA B O 1
ATOM 1468 N N . LEU B 1 66 ? 7.691 -11.766 -2.205 1 90.69 66 LEU B N 1
ATOM 1469 C CA . LEU B 1 66 ? 8.023 -13.102 -2.693 1 90.69 66 LEU B CA 1
ATOM 1470 C C . LEU B 1 66 ? 8.93 -13.828 -1.708 1 90.69 66 LEU B C 1
ATOM 1472 O O . LEU B 1 66 ? 8.68 -14.992 -1.368 1 90.69 66 LEU B O 1
ATOM 1476 N N . THR B 1 67 ? 9.891 -13.133 -1.276 1 87.62 67 THR B N 1
ATOM 1477 C CA . THR B 1 67 ? 10.859 -13.711 -0.351 1 87.62 67 THR B CA 1
ATOM 1478 C C . THR B 1 67 ? 10.172 -14.203 0.918 1 87.62 67 THR B C 1
ATOM 1480 O O . THR B 1 67 ? 10.406 -15.328 1.365 1 87.62 67 THR B O 1
ATOM 1483 N N . LEU B 1 68 ? 9.336 -13.453 1.415 1 88.25 68 LEU B N 1
ATOM 1484 C CA . LEU B 1 68 ? 8.648 -13.797 2.656 1 88.25 68 LEU B CA 1
ATOM 1485 C C . LEU B 1 68 ? 7.672 -14.945 2.436 1 88.25 68 LEU B C 1
ATOM 1487 O O . LEU B 1 68 ? 7.555 -15.836 3.281 1 88.25 68 LEU B O 1
ATOM 1491 N N . ILE B 1 69 ? 7 -14.93 1.377 1 94.56 69 ILE B N 1
ATOM 1492 C CA . ILE B 1 69 ? 6.023 -15.969 1.073 1 94.56 69 ILE B CA 1
ATOM 1493 C C . ILE B 1 69 ? 6.734 -17.312 0.887 1 94.56 69 ILE B C 1
ATOM 1495 O O . ILE B 1 69 ? 6.305 -18.328 1.432 1 94.56 69 ILE B O 1
ATOM 1499 N N . M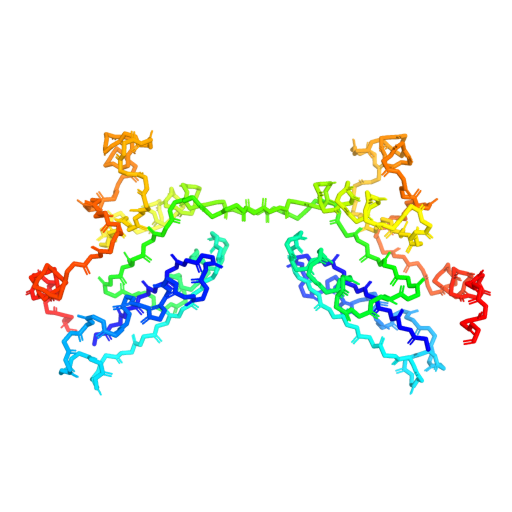ET B 1 70 ? 7.832 -17.234 0.183 1 94.44 70 MET B N 1
ATOM 1500 C CA . MET B 1 70 ? 8.586 -18.469 -0.048 1 94.44 70 MET B CA 1
ATOM 1501 C C . MET B 1 70 ? 9.203 -18.984 1.25 1 94.44 70 MET B C 1
ATOM 1503 O O . MET B 1 70 ? 9.32 -20.188 1.446 1 94.44 70 MET B O 1
ATOM 1507 N N . ALA B 1 71 ? 9.602 -18.125 2.082 1 90.56 71 ALA B N 1
ATOM 1508 C CA . ALA B 1 71 ? 10.109 -18.516 3.391 1 90.56 71 ALA B CA 1
ATOM 1509 C C . ALA B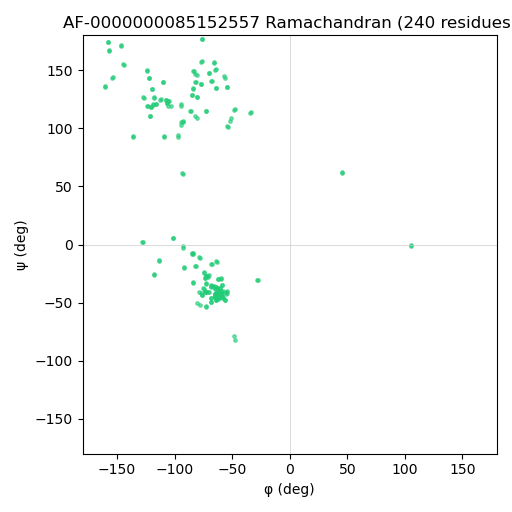 1 71 ? 9.023 -19.188 4.227 1 90.56 71 ALA B C 1
ATOM 1511 O O . ALA B 1 71 ? 9.289 -20.141 4.961 1 90.56 71 ALA B O 1
ATOM 1512 N N . HIS B 1 72 ? 7.84 -18.703 4.082 1 92.44 72 HIS B N 1
ATOM 1513 C CA . HIS B 1 72 ? 6.691 -19.219 4.812 1 92.44 72 HIS B CA 1
ATOM 1514 C C . HIS B 1 72 ? 6.203 -20.531 4.223 1 92.44 72 HIS B C 1
ATOM 1516 O O . HIS B 1 72 ? 5.816 -21.438 4.961 1 92.44 72 HIS B O 1
ATOM 1522 N N . ASP B 1 73 ? 6.133 -20.594 2.896 1 95.5 73 ASP B N 1
ATOM 1523 C CA . ASP B 1 73 ? 5.668 -21.766 2.146 1 95.5 73 ASP B CA 1
ATOM 1524 C C . ASP B 1 73 ? 6.578 -22.047 0.953 1 95.5 73 ASP B C 1
ATOM 1526 O O . ASP B 1 73 ? 6.328 -21.562 -0.153 1 95.5 73 ASP B O 1
ATOM 1530 N N . PRO B 1 74 ? 7.527 -22.891 1.147 1 94 74 PRO B N 1
ATOM 1531 C CA . PRO B 1 74 ? 8.492 -23.172 0.086 1 94 74 PRO B CA 1
ATOM 1532 C C . PRO B 1 74 ? 7.855 -23.828 -1.137 1 94 74 PRO B C 1
ATOM 1534 O O . PRO B 1 74 ? 8.453 -23.844 -2.215 1 94 74 PRO B O 1
ATOM 1537 N N . GLN B 1 75 ? 6.656 -24.312 -0.989 1 94.5 75 GLN B N 1
ATOM 1538 C CA . GLN B 1 75 ? 6 -25 -2.098 1 94.5 75 GLN B CA 1
ATOM 1539 C C . GLN B 1 75 ? 4.988 -24.094 -2.787 1 94.5 75 GLN B C 1
ATOM 1541 O O . GLN B 1 75 ? 4.258 -24.547 -3.676 1 94.5 75 GLN B O 1
ATOM 1546 N N . ALA B 1 76 ? 4.965 -22.891 -2.365 1 96.19 76 ALA B N 1
ATOM 1547 C CA . ALA B 1 76 ? 4.012 -21.953 -2.961 1 96.19 76 ALA B CA 1
ATOM 1548 C C . ALA B 1 76 ? 4.164 -21.906 -4.477 1 96.19 76 ALA B C 1
ATOM 1550 O O . ALA B 1 76 ? 5.281 -21.938 -4.996 1 96.19 76 ALA B O 1
ATOM 1551 N N . ILE B 1 77 ? 3.035 -21.922 -5.129 1 96.56 77 ILE B N 1
ATOM 1552 C CA . ILE B 1 77 ? 3.027 -21.734 -6.578 1 96.56 77 ILE B CA 1
ATOM 1553 C C . ILE B 1 77 ? 2.822 -20.266 -6.902 1 96.56 77 ILE B C 1
ATOM 1555 O O . ILE B 1 77 ? 1.713 -19.734 -6.773 1 96.56 77 ILE B O 1
ATOM 1559 N N . VAL B 1 78 ? 3.938 -19.656 -7.332 1 96.06 78 VAL B N 1
ATOM 1560 C CA . VAL B 1 78 ? 3.922 -18.219 -7.555 1 96.06 78 VAL B CA 1
ATOM 1561 C C . VAL B 1 78 ? 4.34 -17.906 -8.992 1 96.06 78 VAL B C 1
ATOM 1563 O O . VAL B 1 78 ? 5.453 -18.25 -9.406 1 96.06 78 VAL B O 1
ATOM 1566 N N . TYR B 1 79 ? 3.426 -17.281 -9.703 1 95.12 79 TYR B N 1
ATOM 1567 C CA . TYR B 1 79 ? 3.748 -16.781 -11.039 1 95.12 79 TYR B CA 1
ATOM 1568 C C . TYR B 1 79 ? 3.922 -15.273 -11.023 1 95.12 79 TYR B C 1
ATOM 1570 O O . TYR B 1 79 ? 3.006 -14.539 -10.641 1 95.12 79 TYR B O 1
ATOM 1578 N N . ILE B 1 80 ? 5.082 -14.844 -11.477 1 92.56 80 ILE B N 1
ATOM 1579 C CA . ILE B 1 80 ? 5.324 -13.414 -11.625 1 92.56 80 ILE B CA 1
ATOM 1580 C C . ILE B 1 80 ? 4.695 -12.914 -12.922 1 92.56 80 ILE B C 1
ATOM 1582 O O . ILE B 1 80 ? 4.883 -13.508 -13.984 1 92.56 80 ILE B O 1
ATOM 1586 N N . VAL B 1 81 ? 3.881 -11.883 -12.812 1 92.69 81 VAL B N 1
ATOM 1587 C CA . VAL B 1 81 ? 3.264 -11.266 -13.984 1 92.69 81 VAL B CA 1
ATOM 1588 C C . VAL B 1 81 ? 3.646 -9.789 -14.055 1 92.69 81 VAL B C 1
ATOM 1590 O O . VAL B 1 81 ? 3.223 -8.992 -13.211 1 92.69 81 VAL B O 1
ATOM 1593 N N . THR B 1 82 ? 4.469 -9.453 -15.047 1 85.19 82 THR B N 1
ATOM 1594 C CA . THR B 1 82 ? 5.047 -8.109 -15.055 1 85.19 82 THR B CA 1
ATOM 1595 C C . THR B 1 82 ? 5.172 -7.586 -16.484 1 85.19 82 THR B C 1
ATOM 1597 O O . THR B 1 82 ? 5.164 -8.367 -17.438 1 85.19 82 THR B O 1
ATOM 1600 N N . ALA B 1 83 ? 5.164 -6.195 -16.5 1 84.25 83 ALA B N 1
ATOM 1601 C CA . ALA B 1 83 ? 5.363 -5.57 -17.797 1 84.25 83 ALA B CA 1
ATOM 1602 C C . ALA B 1 83 ? 6.82 -5.68 -18.25 1 84.25 83 ALA B C 1
ATOM 1604 O O . ALA B 1 83 ? 7.117 -5.621 -19.438 1 84.25 83 ALA B O 1
ATOM 1605 N N . ASP B 1 84 ? 7.699 -5.73 -17.344 1 76.19 84 ASP B N 1
ATOM 1606 C CA . ASP B 1 84 ? 9.133 -5.746 -17.641 1 76.19 84 ASP B CA 1
ATOM 1607 C C . ASP B 1 84 ? 9.734 -7.113 -17.344 1 76.19 84 ASP B C 1
ATOM 1609 O O . ASP B 1 84 ? 10.156 -7.379 -16.219 1 76.19 84 ASP B O 1
ATOM 1613 N N . VAL B 1 85 ? 9.789 -8 -18.375 1 69.94 85 VAL B N 1
ATOM 1614 C CA . VAL B 1 85 ? 10.352 -9.328 -18.156 1 69.94 85 VAL B CA 1
ATOM 1615 C C . VAL B 1 85 ? 11.883 -9.258 -18.219 1 69.94 85 VAL B C 1
ATOM 1617 O O . VAL B 1 85 ? 12.57 -10.18 -17.766 1 69.94 85 VAL B O 1
ATOM 1620 N N . GLN B 1 86 ? 12.352 -8.227 -18.781 1 63.22 86 GLN B N 1
ATOM 1621 C CA . GLN B 1 86 ? 13.797 -8.062 -18.875 1 63.22 86 GLN B CA 1
ATOM 1622 C C . GLN B 1 86 ? 14.375 -7.539 -17.562 1 63.22 86 GLN B C 1
ATOM 1624 O O . GLN B 1 86 ? 15.539 -7.809 -17.25 1 63.22 86 GLN B O 1
ATOM 1629 N N . ALA B 1 87 ? 13.789 -6.594 -17.172 1 54.28 87 ALA B N 1
ATOM 1630 C CA . ALA B 1 87 ? 14.367 -5.871 -16.047 1 54.28 87 ALA B CA 1
ATOM 1631 C C . ALA B 1 87 ? 14.75 -6.828 -14.922 1 54.28 87 ALA B C 1
ATOM 1633 O O . ALA B 1 87 ? 15.883 -6.793 -14.422 1 54.28 87 ALA B O 1
ATOM 1634 N N . LYS B 1 88 ? 13.914 -7.316 -14.102 1 56.38 88 LYS B N 1
ATOM 1635 C CA . LYS B 1 88 ? 14.422 -8.203 -13.062 1 56.38 88 LYS B CA 1
ATOM 1636 C C . LYS B 1 88 ? 14.609 -9.625 -13.594 1 56.38 88 LYS B C 1
ATOM 1638 O O . LYS B 1 88 ? 13.727 -10.156 -14.273 1 56.38 88 LYS B O 1
ATOM 1643 N N . SER B 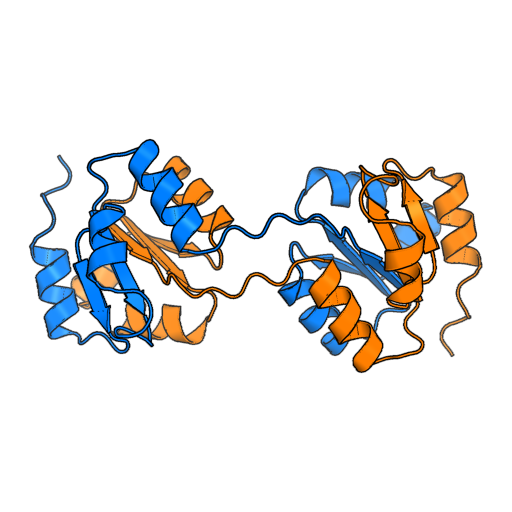1 89 ? 15.781 -10.039 -13.727 1 57.22 89 SER B N 1
ATOM 1644 C CA . SER B 1 89 ? 16.25 -11.258 -14.383 1 57.22 89 SER B CA 1
ATOM 1645 C C . SER B 1 89 ? 15.445 -12.477 -13.922 1 57.22 89 SER B C 1
ATOM 1647 O O . SER B 1 89 ? 15.117 -12.594 -12.734 1 57.22 89 SER B O 1
ATOM 1649 N N . LYS B 1 90 ? 14.727 -13.031 -14.953 1 60.44 90 LYS B N 1
ATOM 1650 C CA . LYS B 1 90 ? 14.125 -14.336 -14.742 1 60.44 90 LYS B CA 1
ATOM 1651 C C . LYS B 1 90 ? 14.906 -15.148 -13.719 1 60.44 90 LYS B C 1
ATOM 1653 O O . LYS B 1 90 ? 14.32 -15.867 -12.898 1 60.44 90 LYS B O 1
ATOM 1658 N N . GLU B 1 91 ? 16.141 -14.742 -13.844 1 62.59 91 GLU B N 1
ATOM 1659 C CA . GLU B 1 91 ? 17 -15.516 -12.961 1 62.59 91 GLU B CA 1
ATOM 1660 C C . GLU B 1 91 ? 16.812 -15.117 -11.5 1 62.59 91 GLU B C 1
ATOM 1662 O O . GLU B 1 91 ? 16.766 -15.969 -10.617 1 62.59 91 GLU B O 1
ATOM 1667 N N . LYS B 1 92 ? 16.672 -13.828 -11.328 1 66.88 92 LYS B N 1
ATOM 1668 C CA . LYS B 1 92 ? 16.531 -13.391 -9.945 1 66.88 92 LYS B CA 1
ATOM 1669 C C . LYS B 1 92 ? 15.18 -13.805 -9.375 1 66.88 92 LYS B C 1
ATOM 1671 O O . LYS B 1 92 ? 15.07 -14.18 -8.211 1 66.88 92 LYS B O 1
ATOM 1676 N N . VAL B 1 93 ? 14.266 -13.914 -10.266 1 68.56 93 VAL B N 1
ATOM 1677 C CA . VAL B 1 93 ? 12.898 -14.242 -9.859 1 68.56 93 VAL B CA 1
ATOM 1678 C C . VAL B 1 93 ? 12.797 -15.734 -9.539 1 68.56 93 VAL B C 1
ATOM 1680 O O . VAL B 1 93 ? 12.234 -16.125 -8.516 1 68.56 93 VAL B O 1
ATOM 1683 N N . VAL B 1 94 ? 13.422 -16.422 -10.375 1 67.44 94 VAL B N 1
ATOM 1684 C CA . VAL B 1 94 ? 13.383 -17.875 -10.164 1 67.44 94 VAL B CA 1
ATOM 1685 C C . VAL B 1 94 ? 14.258 -18.234 -8.961 1 67.44 94 VAL B C 1
ATOM 1687 O O . VAL B 1 94 ? 13.883 -19.094 -8.148 1 67.44 94 VAL B O 1
ATOM 1690 N N . ALA B 1 95 ? 15.234 -17.469 -8.891 1 75.38 95 ALA B N 1
ATOM 1691 C CA . ALA B 1 95 ? 16.125 -17.703 -7.754 1 75.38 95 ALA B CA 1
ATOM 1692 C C . ALA B 1 95 ? 15.438 -17.344 -6.438 1 75.38 95 ALA B C 1
ATOM 1694 O O . ALA B 1 95 ? 15.797 -17.875 -5.379 1 75.38 95 ALA B O 1
ATOM 1695 N N . SER B 1 96 ? 14.445 -16.641 -6.629 1 77.88 96 SER B N 1
ATOM 1696 C CA . SER B 1 96 ? 13.727 -16.203 -5.438 1 77.88 96 SER B CA 1
ATOM 1697 C C . SER B 1 96 ? 12.594 -17.172 -5.094 1 77.88 96 SER B C 1
ATOM 1699 O O . SER B 1 96 ? 11.891 -16.984 -4.098 1 77.88 96 SER B O 1
ATOM 1701 N N . GLY B 1 97 ? 12.43 -18.172 -5.895 1 87.25 97 GLY B N 1
ATOM 1702 C CA . GLY B 1 97 ? 11.5 -19.234 -5.57 1 87.25 97 GLY B CA 1
ATOM 1703 C C . GLY B 1 97 ? 10.219 -19.172 -6.383 1 87.25 97 GLY B C 1
ATOM 1704 O O . GLY B 1 97 ? 9.352 -20.047 -6.246 1 87.25 97 GLY B O 1
ATOM 1705 N N . ALA B 1 98 ? 10.133 -18.188 -7.223 1 91.69 98 ALA B N 1
ATOM 1706 C CA . ALA B 1 98 ? 8.945 -18.109 -8.078 1 91.69 98 ALA B CA 1
ATOM 1707 C C . ALA B 1 98 ? 8.867 -19.312 -9.016 1 91.69 98 ALA B C 1
ATOM 1709 O O . ALA B 1 98 ? 9.891 -19.891 -9.383 1 91.69 98 ALA B O 1
ATOM 1710 N N . THR B 1 99 ? 7.652 -19.672 -9.375 1 92.19 99 THR B N 1
ATOM 1711 C CA . THR B 1 99 ? 7.453 -20.781 -10.289 1 92.19 99 THR B CA 1
ATOM 1712 C C . THR B 1 99 ? 7.852 -20.406 -11.711 1 92.19 99 THR B C 1
ATOM 1714 O O . THR B 1 99 ? 8.602 -21.141 -12.367 1 92.19 99 THR B O 1
ATOM 1717 N N . GLU B 1 100 ? 7.32 -19.391 -12.141 1 90.44 100 GLU B N 1
ATOM 1718 C CA . GLU B 1 100 ? 7.625 -18.875 -13.477 1 90.44 100 GLU B CA 1
ATOM 1719 C C . GLU B 1 100 ? 7.312 -17.375 -13.57 1 90.44 100 GLU B C 1
ATOM 1721 O O . GLU B 1 100 ? 6.672 -16.812 -12.672 1 90.44 100 GLU B O 1
ATOM 1726 N N . MET B 1 101 ? 7.836 -16.781 -14.688 1 90.88 101 MET B N 1
ATOM 1727 C CA . MET B 1 101 ? 7.555 -15.383 -14.977 1 90.88 101 MET B CA 1
ATOM 1728 C C . MET B 1 101 ? 6.844 -15.234 -16.312 1 90.88 101 MET B C 1
ATOM 1730 O O . MET B 1 101 ? 7.199 -15.906 -17.281 1 90.88 101 MET B O 1
ATOM 1734 N N . GLU B 1 102 ? 5.812 -14.414 -16.203 1 91.38 102 GLU B N 1
ATOM 1735 C CA . GLU B 1 102 ? 5.02 -14.156 -17.391 1 91.38 102 GLU B CA 1
ATOM 1736 C C . GLU B 1 102 ? 4.965 -12.664 -17.719 1 91.38 102 GLU B C 1
ATOM 1738 O O . GLU B 1 102 ? 4.859 -11.836 -16.812 1 91.38 102 GLU B O 1
ATOM 1743 N N . ALA B 1 103 ? 4.977 -12.352 -18.984 1 88.81 103 ALA B N 1
ATOM 1744 C CA . ALA B 1 103 ? 4.852 -10.969 -19.422 1 88.81 103 ALA B CA 1
ATOM 1745 C C . ALA B 1 103 ? 3.395 -10.516 -19.422 1 88.81 103 ALA B C 1
ATOM 1747 O O . ALA B 1 103 ? 2.492 -11.32 -19.672 1 88.81 103 ALA B O 1
ATOM 1748 N N . LYS B 1 104 ? 3.201 -9.227 -19.109 1 90.75 104 LYS B N 1
ATOM 1749 C CA . LYS B 1 104 ? 1.901 -8.594 -19.312 1 90.75 104 LYS B CA 1
ATOM 1750 C C . LYS B 1 104 ? 1.752 -8.109 -20.75 1 90.75 104 LYS B C 1
ATOM 1752 O O . LYS B 1 104 ? 2.684 -7.527 -21.312 1 90.75 104 LYS B O 1
ATOM 1757 N N . PRO B 1 105 ? 0.606 -8.359 -21.438 1 91.31 105 PRO B N 1
ATOM 1758 C CA . PRO B 1 105 ? -0.54 -9.141 -20.953 1 91.31 105 PRO B CA 1
ATOM 1759 C C . PRO B 1 105 ? -0.342 -10.641 -21.125 1 91.31 105 PRO B C 1
ATOM 1761 O O . PRO B 1 105 ? 0.164 -11.094 -22.156 1 91.31 105 PRO B O 1
ATOM 1764 N N . ILE B 1 106 ? -0.774 -11.352 -20.125 1 92.25 106 ILE B N 1
ATOM 1765 C CA . ILE B 1 106 ? -0.758 -12.805 -20.25 1 92.25 106 ILE B CA 1
ATOM 1766 C C . ILE B 1 106 ? -1.921 -13.273 -21.125 1 92.25 106 ILE B C 1
ATOM 1768 O O . ILE B 1 106 ? -3.037 -12.758 -21 1 92.25 106 ILE B O 1
ATOM 1772 N N . SER B 1 107 ? -1.69 -14.227 -22 1 92.5 107 SER B N 1
ATOM 1773 C CA . SER B 1 107 ? -2.75 -14.711 -22.875 1 92.5 107 SER B CA 1
ATOM 1774 C C . SER B 1 107 ? -3.715 -15.625 -22.125 1 92.5 107 SER B C 1
ATOM 1776 O O . SER B 1 107 ? -3.336 -16.266 -21.141 1 92.5 107 SER B O 1
ATOM 1778 N N . ALA B 1 108 ? -4.941 -15.703 -22.734 1 93.06 108 ALA B N 1
ATOM 1779 C CA . ALA B 1 108 ? -5.934 -16.609 -22.172 1 93.06 108 ALA B CA 1
ATOM 1780 C C . ALA B 1 108 ? -5.469 -18.062 -22.25 1 93.06 108 ALA B C 1
ATOM 1782 O O . ALA B 1 108 ? -5.707 -18.859 -21.344 1 93.06 108 ALA B O 1
ATOM 1783 N N . GLU B 1 109 ? -4.852 -18.312 -23.297 1 94.25 109 GLU B N 1
ATOM 1784 C CA . GLU B 1 109 ? -4.34 -19.672 -23.5 1 94.25 109 GLU B CA 1
ATOM 1785 C C . GLU B 1 109 ? -3.297 -20.031 -22.453 1 94.25 109 GLU B C 1
ATOM 1787 O O . GLU B 1 109 ? -3.342 -21.125 -21.875 1 94.25 109 GLU B O 1
ATOM 1792 N N . ARG B 1 110 ? -2.408 -19.109 -22.25 1 94.69 110 ARG B N 1
ATOM 1793 C CA . ARG B 1 110 ? -1.354 -19.359 -21.266 1 94.69 110 ARG B CA 1
ATOM 1794 C C . ARG B 1 110 ? -1.928 -19.484 -19.859 1 94.69 110 ARG B C 1
ATOM 1796 O O . ARG B 1 110 ? -1.518 -20.359 -19.094 1 94.69 110 ARG B O 1
ATOM 1803 N N . LEU B 1 111 ? -2.811 -18.656 -19.531 1 94.94 111 LEU B N 1
ATOM 1804 C CA . LEU B 1 111 ? -3.469 -18.719 -18.219 1 94.94 111 LEU B CA 1
ATOM 1805 C C . LEU B 1 111 ? -4.176 -20.047 -18.031 1 94.94 111 LEU B C 1
ATOM 1807 O O . LEU B 1 111 ? -4.109 -20.641 -16.938 1 94.94 111 LEU B O 1
ATOM 1811 N N . THR B 1 112 ? -4.832 -20.516 -19.062 1 93.56 112 THR B N 1
ATOM 1812 C CA . THR B 1 112 ? -5.512 -21.797 -19 1 93.56 112 THR B CA 1
ATOM 1813 C C . THR B 1 112 ? -4.52 -22.922 -18.734 1 93.56 112 THR B C 1
ATOM 1815 O O . THR B 1 112 ? -4.785 -23.812 -17.922 1 93.56 112 THR B O 1
ATOM 1818 N N . GLU B 1 113 ? -3.453 -22.875 -19.391 1 95.12 113 GLU B N 1
ATOM 1819 C CA . GLU B 1 113 ? -2.412 -23.891 -19.219 1 95.12 113 GLU B CA 1
ATOM 1820 C C . GLU B 1 113 ? -1.898 -23.891 -17.781 1 95.12 113 GLU B C 1
ATOM 1822 O O . GLU B 1 113 ? -1.729 -24.969 -17.188 1 95.12 113 GLU B O 1
ATOM 1827 N N . ILE B 1 114 ? -1.662 -22.703 -17.25 1 94.69 114 ILE B N 1
ATOM 1828 C CA . ILE B 1 114 ? -1.129 -22.578 -15.906 1 94.69 114 ILE B CA 1
ATOM 1829 C C . ILE B 1 114 ? -2.131 -23.125 -14.898 1 94.69 114 ILE B C 1
ATOM 1831 O O . ILE B 1 114 ? -1.771 -23.938 -14.039 1 94.69 114 ILE B O 1
ATOM 1835 N N . LEU B 1 115 ? -3.355 -22.797 -15.008 1 94.25 115 LEU B N 1
ATOM 1836 C CA . LEU B 1 115 ? -4.371 -23.172 -14.031 1 94.25 115 LEU B CA 1
ATOM 1837 C C . LEU B 1 115 ? -4.703 -24.656 -14.141 1 94.25 115 LEU B C 1
ATOM 1839 O O . LEU B 1 115 ? -5.035 -25.297 -13.141 1 94.25 115 LEU B O 1
ATOM 1843 N N . ALA B 1 116 ? -4.527 -25.203 -15.305 1 91.62 116 ALA B N 1
ATOM 1844 C CA . ALA B 1 116 ? -4.766 -26.641 -15.516 1 91.62 116 ALA B CA 1
ATOM 1845 C C . ALA B 1 116 ? -3.648 -27.469 -14.906 1 91.62 116 ALA B C 1
ATOM 1847 O O . ALA B 1 116 ? -3.838 -28.656 -14.625 1 91.62 116 ALA B O 1
ATOM 1848 N N . SER B 1 117 ? -2.557 -26.828 -14.781 1 92 117 SER B N 1
ATOM 1849 C CA . SER B 1 117 ? -1.388 -27.562 -14.312 1 92 117 SER B CA 1
ATOM 1850 C C . SER B 1 117 ? -1.353 -27.625 -12.789 1 92 117 SER B C 1
ATOM 1852 O O . SER B 1 117 ? -0.521 -28.344 -12.211 1 92 117 SER B O 1
ATOM 1854 N N . LEU B 1 118 ? -2.23 -26.922 -12.125 1 92.06 118 LEU B N 1
ATOM 1855 C CA . LEU B 1 118 ? -2.229 -26.891 -10.672 1 92.06 118 LEU B CA 1
ATOM 1856 C C . LEU B 1 118 ? -2.625 -28.25 -10.102 1 92.06 118 LEU B C 1
ATOM 1858 O O . LEU B 1 118 ? -3.467 -28.953 -10.672 1 92.06 118 LEU B O 1
ATOM 1862 N N . PRO B 1 119 ? -1.918 -28.562 -9.031 1 85.44 119 PRO B N 1
ATOM 1863 C CA . PRO B 1 119 ? -2.316 -29.828 -8.406 1 85.44 119 PRO B CA 1
ATOM 1864 C C . PRO B 1 119 ? -3.74 -29.781 -7.855 1 85.44 119 PRO B C 1
ATOM 1866 O O . PRO B 1 119 ? -4.223 -28.719 -7.453 1 85.44 119 PRO B O 1
ATOM 1869 N N . GLU B 1 120 ? -4.539 -30.797 -8.094 1 70.5 120 GLU B N 1
ATOM 1870 C CA . GLU B 1 120 ? -5.902 -30.891 -7.582 1 70.5 120 GLU B CA 1
ATOM 1871 C C . GLU B 1 120 ? -5.934 -30.719 -6.066 1 70.5 120 GLU B C 1
ATOM 1873 O O . GLU B 1 120 ? -5.074 -31.25 -5.355 1 70.5 120 GLU B O 1
ATOM 1878 N N . SER B 1 121 ? -6.379 -29.375 -5.551 1 55.66 121 SER B N 1
ATOM 1879 C CA . SER B 1 121 ? -6.543 -29.266 -4.105 1 55.66 121 SER B CA 1
ATOM 1880 C C . SER B 1 121 ? -7.043 -30.562 -3.496 1 55.66 121 SER B C 1
ATOM 1882 O O . SER B 1 121 ? -7.906 -31.234 -4.07 1 55.66 121 SER B O 1
ATOM 1884 N N . ALA B 1 122 ? -6.23 -31.234 -2.674 1 43.5 122 ALA B N 1
ATOM 1885 C CA . ALA B 1 122 ? -6.75 -32.438 -1.991 1 43.5 122 ALA B CA 1
ATOM 1886 C C . ALA B 1 122 ? -8.117 -32.156 -1.371 1 43.5 122 ALA B C 1
ATOM 1888 O O . ALA B 1 122 ? -8.359 -31.047 -0.855 1 43.5 122 ALA B O 1
#

pLDDT: mean 87.27, std 11.44, range [43.5, 98.19]

Organism: Desulfotalea psychrophila (strain LSv54 / DSM 12343) (NCBI:txid177439)

Sequence (244 aa):
MKILIIDDTRLSRMMLMKRMPEKIRNTATIIQGENGQEAVDLYREHSPDILFLDLTMPVMDGFEALTLIMAHDPQAIVYIVTADVQAKSKEKVVASGATEMEAKPISAERLTEILASLPESAMKILIIDDTRLSRMMLMKRMPEKIRNTATIIQGENGQEAVDLYREHSPDILFLDLTMPVMDGFEALTLIMAHDPQAIVYIVTADVQAKSKEKVVASGATEMEAKPISAERLTEILASLPESA

InterPro domains:
  IPR001789 Signal transduction response regulator, receiver domain [PF00072] (3-115)
  IPR001789 Signal transduction response regulator, receiver domain [PS50110] (2-119)
  IPR001789 Signal transduction response regulator, receiver domain [SM00448] (1-115)
  IPR011006 CheY-like superfamily [SSF52172] (1-118)
  IPR052048 Signal Transduction Response Regulator [PTHR43228] (3-120)

Nearest PDB structures (foldseek):
  6er7-assembly1_A  TM=7.834E-01  e=1.526E-08  Pyrococcus horikoshii
  6swl-assembly2_B  TM=4.556E-01  e=3.178E-05  Geobacillus stearothermophilus
  8vc9-assembly3_E  TM=4.458E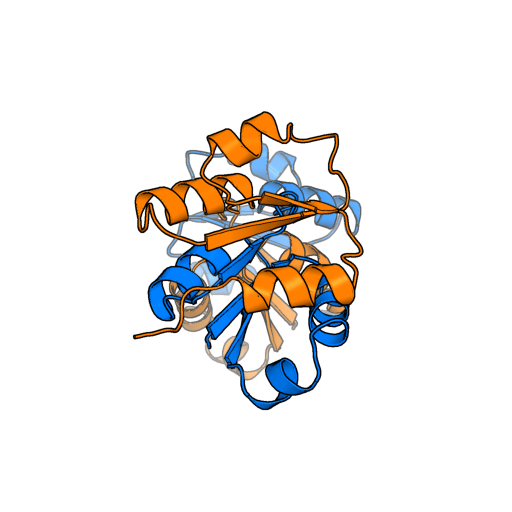-01  e=1.450E-03  Leptospira interrogans serovar Copenhageni
  8vc9-assembly2_D  TM=4.241E-01  e=1.190E-03  Leptospira interrogans serovar Copenhageni
  8vc9-assembly3_F  TM=4.468E-01  e=2.993E-03  Leptospira interrogans serovar Copenhageni